Protein AF-A0A6P0U5F6-F1 (afdb_monomer)

Solvent-accessible surface area (backbone atoms only — not comparable to full-at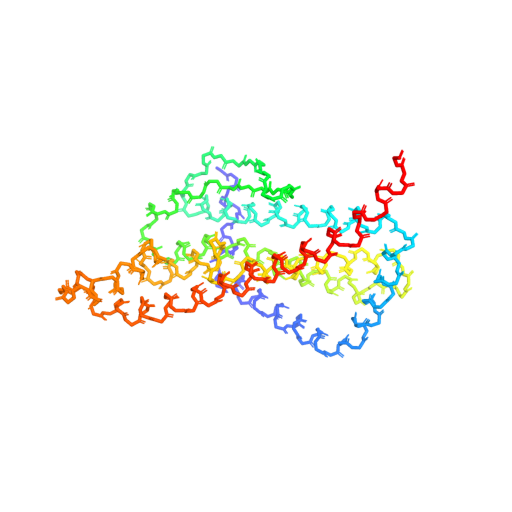om values): 13233 Å² total; per-residue (Å²): 124,82,59,73,78,55,57,62,67,81,32,72,67,43,49,50,52,50,52,51,53,50,51,51,42,53,50,48,52,65,77,42,41,70,59,53,50,51,52,45,53,55,55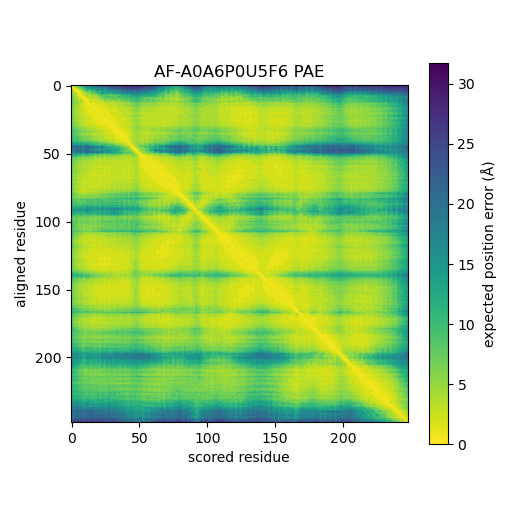,57,65,37,52,85,78,35,69,64,53,56,53,51,33,52,50,35,33,52,54,41,50,51,50,16,39,47,28,27,48,54,42,34,46,67,76,71,35,63,67,87,50,73,51,77,44,73,57,92,89,38,83,44,69,48,52,47,58,72,42,44,75,75,49,87,50,57,69,57,38,32,47,24,48,43,26,20,53,51,43,22,54,50,46,21,43,52,14,48,56,45,29,73,71,30,60,85,95,33,73,59,23,53,51,19,47,37,33,19,48,32,19,48,52,50,38,59,59,32,57,32,55,70,46,100,37,48,21,25,54,33,49,29,41,74,71,66,43,79,62,49,71,60,54,14,48,50,51,52,51,31,56,76,69,70,44,84,70,93,63,55,76,85,48,47,62,57,29,64,55,48,36,59,52,30,50,53,49,49,52,53,50,52,49,49,50,51,52,51,50,51,51,51,48,65,63,46,49,64,55,56,62,74,77,109

Foldseek 3Di:
DVLVVVLCCPDPVVVVVLVVLLVVLVVLCVVCVVVLVVLCVVLVVCVVVPVVLVVLLLVLLAVLQVQLQVQLQSLCVNLPFDFPDKAWDQDPNRIGIHTPNVRLVVRPDLVSSLSSLCRSLSSLSVQLSQLSVQLVVDDPPDPSNSSSSSNNVSSVVVSVVQLDCLDPHSVVSSCCSVLVDPPLQVLLVVLVVCVVVVHDRPDDPSCSVVSPVNHVVSVVVVCVVVVVVVVVVVVVCVVVVVVVVVVD

Mean predicted aligned error: 6.78 Å

Nearest PDB structures (foldseek):
  8zyv-assembly1_E  TM=2.583E-01  e=6.502E+00  Vibrio alginolyticus
  8qsn-assembly1_A  TM=1.826E-01  e=2.557E+00  Homo sapiens
  8jzs-assembly1_A  TM=2.065E-01  e=4.078E+00  Homo sapiens

Radius of gyration: 21.63 Å; Cα contacts (8 Å, |Δi|>4): 249; chains: 1; bounding box: 63×37×65 Å

Secondary structure (DSSP, 8-state):
-TTGGGGGGGSHHHHHHHHHHHHHHHHHHHHTHHHHHHHHHHHHHHHTT-HHHHHHHHHHHHHHHHHHHHHHHHHHHHTT-----EEEEEETTEEEEEE--GGGGG-S-HHHHHHHHHHHHHHHHHHHHHHHHHHHHSPTT-HHHHHHHHHHHHHHHHHHHHT-TTTTSHHHHHHHHHH--TTHHHHHHHHHHHHHTTPPP-S-HHHHHHHHHHHHHHHHHHHHHHHHHHHHHHHHHHHHHHHHHTT-

Structure (mmCIF, N/CA/C/O backbone):
data_AF-A0A6P0U5F6-F1
#
_entry.id   AF-A0A6P0U5F6-F1
#
loop_
_atom_site.group_PDB
_atom_site.id
_atom_site.type_symbol
_atom_site.label_atom_id
_atom_site.label_alt_id
_atom_site.label_comp_id
_atom_site.label_asym_id
_atom_site.label_entity_id
_atom_site.label_seq_id
_atom_site.pdbx_PDB_ins_code
_atom_site.Cartn_x
_atom_site.Cartn_y
_atom_site.Cartn_z
_atom_site.occupancy
_atom_site.B_iso_or_equiv
_atom_site.auth_seq_id
_atom_site.auth_comp_id
_atom_site.auth_asym_id
_atom_site.auth_atom_id
_atom_site.pdbx_PDB_model_num
ATOM 1 N N . GLU A 1 1 ? -22.830 17.102 -8.692 1.00 48.75 1 GLU A N 1
ATOM 2 C CA . GLU A 1 1 ? -23.179 16.585 -10.035 1.00 48.75 1 GLU A CA 1
ATOM 3 C C . GLU A 1 1 ? -22.133 15.670 -10.688 1.00 48.75 1 GLU A C 1
ATOM 5 O O . GLU A 1 1 ? -22.540 14.671 -11.262 1.00 48.75 1 GLU A O 1
ATOM 10 N N . SER A 1 2 ? -20.809 15.901 -10.622 1.00 58.25 2 SER A N 1
ATOM 11 C CA . SER A 1 2 ? -19.854 15.040 -11.369 1.00 58.25 2 SER A CA 1
ATOM 12 C C . SER A 1 2 ? -19.635 13.618 -10.810 1.00 58.25 2 SER A C 1
ATOM 14 O O . SER A 1 2 ? -19.166 12.746 -11.536 1.00 58.25 2 SER A O 1
ATOM 16 N N . ILE A 1 3 ? -19.993 13.350 -9.549 1.00 60.59 3 ILE A N 1
ATOM 17 C CA . ILE A 1 3 ? -19.663 12.092 -8.841 1.00 60.59 3 ILE A CA 1
ATOM 18 C C . ILE A 1 3 ? -20.709 11.000 -9.058 1.00 60.59 3 ILE A C 1
ATOM 20 O O . ILE A 1 3 ? -20.405 9.813 -8.938 1.00 60.59 3 ILE A O 1
ATOM 24 N N . ASP A 1 4 ? -21.920 11.369 -9.475 1.00 63.28 4 ASP A N 1
ATOM 25 C CA . A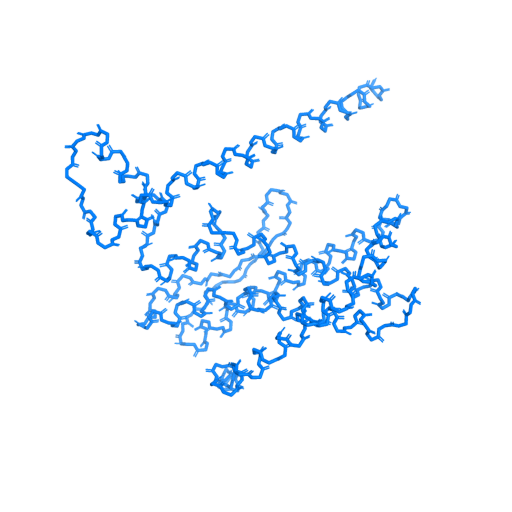SP A 1 4 ? -22.961 10.390 -9.794 1.00 63.28 4 ASP A CA 1
ATOM 26 C C . ASP A 1 4 ? -22.561 9.491 -10.974 1.00 63.28 4 ASP A C 1
ATOM 28 O O . ASP A 1 4 ? -22.942 8.321 -11.021 1.00 63.28 4 ASP A O 1
ATOM 32 N N . LYS A 1 5 ? -21.678 9.984 -11.855 1.00 70.88 5 LYS A N 1
ATOM 33 C CA . LYS A 1 5 ? -21.073 9.206 -12.947 1.00 70.88 5 LYS A CA 1
ATOM 34 C C . LYS A 1 5 ? -20.076 8.141 -12.478 1.00 70.88 5 LYS A C 1
ATOM 36 O O . LYS A 1 5 ? -19.739 7.273 -13.269 1.00 70.88 5 LYS A O 1
ATOM 41 N N . LEU A 1 6 ? -19.609 8.172 -11.226 1.00 72.25 6 LEU A N 1
ATOM 42 C CA . LEU A 1 6 ? -18.648 7.204 -10.670 1.00 72.25 6 LEU A CA 1
ATOM 43 C C . LEU A 1 6 ? -19.319 6.108 -9.828 1.00 72.25 6 LEU A C 1
ATOM 45 O O . LEU A 1 6 ? -18.641 5.239 -9.284 1.00 72.25 6 LEU A O 1
ATOM 49 N N . ARG A 1 7 ? -20.658 6.097 -9.738 1.00 76.56 7 ARG A N 1
ATOM 50 C CA . ARG A 1 7 ? -21.390 5.108 -8.927 1.00 76.56 7 ARG A CA 1
ATOM 51 C C . ARG A 1 7 ? -21.195 3.661 -9.383 1.00 76.56 7 ARG A C 1
ATOM 53 O O . ARG A 1 7 ? -21.349 2.748 -8.577 1.00 76.56 7 ARG A O 1
ATOM 60 N N . TRP A 1 8 ? -20.835 3.447 -10.648 1.00 80.88 8 TRP A N 1
ATOM 61 C CA . TRP A 1 8 ? -20.614 2.114 -11.213 1.00 80.88 8 TRP A CA 1
ATOM 62 C C . TRP A 1 8 ? -19.406 1.388 -10.597 1.00 80.88 8 TRP A C 1
ATOM 64 O O . TRP A 1 8 ? -19.428 0.159 -10.530 1.00 80.88 8 TRP A O 1
ATOM 74 N N . ILE A 1 9 ? -18.406 2.121 -10.085 1.00 83.88 9 ILE A N 1
ATOM 75 C CA . ILE A 1 9 ? -17.172 1.556 -9.506 1.00 83.88 9 ILE A CA 1
ATOM 76 C C . ILE A 1 9 ? -17.481 0.673 -8.290 1.00 83.88 9 ILE A C 1
ATOM 78 O O . ILE A 1 9 ? -16.845 -0.350 -8.079 1.00 83.88 9 ILE A O 1
ATOM 82 N N . TRP A 1 10 ? -18.509 0.998 -7.508 1.00 85.06 10 TRP A N 1
ATOM 83 C CA . TRP A 1 10 ? -18.861 0.227 -6.309 1.00 85.06 10 TRP A CA 1
ATOM 84 C C . TRP A 1 10 ? -19.995 -0.780 -6.538 1.00 85.06 10 TRP A C 1
ATOM 86 O O . TRP A 1 10 ? -20.630 -1.254 -5.593 1.00 85.06 10 TRP A O 1
ATOM 96 N N . THR A 1 11 ? -20.262 -1.137 -7.798 1.00 88.81 11 THR A N 1
ATOM 97 C CA . THR A 1 11 ? -21.249 -2.167 -8.147 1.00 88.81 11 THR A CA 1
ATOM 98 C C . THR A 1 11 ? -20.660 -3.574 -8.050 1.00 88.81 11 THR A C 1
ATOM 100 O O . THR A 1 11 ? -19.462 -3.792 -8.226 1.00 88.81 11 THR A O 1
ATOM 103 N N . ARG A 1 12 ? -21.522 -4.575 -7.818 1.00 87.88 12 ARG A N 1
ATOM 104 C CA . ARG A 1 12 ? -21.106 -5.991 -7.785 1.00 87.88 12 ARG A CA 1
ATOM 105 C C . ARG A 1 12 ? -20.496 -6.452 -9.112 1.00 87.88 12 ARG A C 1
ATOM 107 O O . ARG A 1 12 ? -19.561 -7.242 -9.095 1.00 87.88 12 ARG A O 1
ATOM 114 N N . GLY A 1 13 ? -21.015 -5.946 -10.234 1.00 90.75 13 GLY A N 1
ATOM 115 C CA . GLY A 1 13 ? -20.503 -6.259 -11.569 1.00 90.75 13 GLY A CA 1
ATOM 116 C C . GLY A 1 13 ? -19.071 -5.770 -11.759 1.00 90.75 13 GLY A C 1
ATOM 117 O O . GLY A 1 13 ? -18.209 -6.556 -12.140 1.00 90.75 13 GLY A O 1
ATOM 118 N N . PHE A 1 14 ? -18.792 -4.510 -11.404 1.00 91.00 14 PHE A N 1
ATOM 119 C CA . PHE A 1 14 ? -17.424 -3.995 -11.439 1.00 91.00 14 PHE A CA 1
ATOM 120 C C . PHE A 1 14 ? -16.496 -4.766 -10.500 1.00 91.00 14 PHE A C 1
ATOM 122 O O . PHE A 1 14 ? -15.404 -5.142 -10.907 1.00 91.00 14 PHE A O 1
ATOM 129 N N . GLY A 1 15 ? -16.944 -5.065 -9.276 1.00 90.94 15 GLY A N 1
ATOM 130 C CA . GLY A 1 15 ? -16.163 -5.866 -8.332 1.00 90.94 15 GLY A CA 1
ATOM 131 C C . GLY A 1 15 ? -15.775 -7.236 -8.896 1.00 90.94 15 GLY A C 1
ATOM 132 O O . GLY A 1 15 ? -14.619 -7.632 -8.790 1.00 90.94 15 GLY A O 1
ATOM 133 N N . PHE A 1 16 ? -16.704 -7.935 -9.557 1.00 93.62 16 PHE A N 1
ATOM 134 C CA . PHE A 1 16 ? -16.410 -9.214 -10.208 1.00 93.62 16 PHE A CA 1
ATOM 135 C C . PHE A 1 16 ? -15.407 -9.064 -11.357 1.00 93.62 16 PHE A C 1
ATOM 137 O O . PHE A 1 16 ? -14.452 -9.834 -11.432 1.00 93.62 16 PHE A O 1
ATOM 144 N N . LEU A 1 17 ? -15.584 -8.056 -12.219 1.00 94.94 17 LEU A N 1
ATOM 145 C CA . LEU A 1 17 ? -14.652 -7.771 -13.314 1.00 94.94 17 LEU A CA 1
ATOM 146 C C . LEU A 1 17 ? -13.251 -7.436 -12.796 1.00 94.94 17 LEU A C 1
ATOM 148 O O . LEU A 1 17 ? -12.269 -7.939 -13.332 1.00 94.94 17 LEU A O 1
ATOM 152 N N . LEU A 1 18 ? -13.160 -6.641 -11.729 1.00 94.94 18 LEU A N 1
ATOM 153 C CA . LEU A 1 18 ? -11.900 -6.308 -11.077 1.00 94.94 18 LEU A CA 1
ATOM 154 C C . LEU A 1 18 ? -11.232 -7.564 -10.508 1.00 94.94 18 LEU A C 1
ATOM 156 O O . LEU A 1 18 ? -10.059 -7.798 -10.771 1.00 94.94 18 LEU A O 1
ATOM 160 N N . CYS A 1 19 ? -11.969 -8.409 -9.782 1.00 95.50 19 CYS A N 1
ATOM 161 C CA . CYS A 1 19 ? -11.437 -9.671 -9.265 1.00 95.50 19 CYS A CA 1
ATOM 162 C C . CYS A 1 19 ? -10.973 -10.610 -10.385 1.00 95.50 19 CYS A C 1
ATOM 164 O O . CYS A 1 19 ? -9.924 -11.233 -10.254 1.00 95.50 19 CYS A O 1
ATOM 166 N N . PHE A 1 20 ? -11.721 -10.697 -11.486 1.00 96.56 20 PHE A N 1
ATOM 167 C CA . PHE A 1 20 ? -11.342 -11.494 -12.650 1.00 96.56 20 PHE A CA 1
ATOM 168 C C . PHE A 1 20 ? -10.059 -10.963 -13.303 1.00 96.56 20 PHE A C 1
ATOM 170 O O . PHE A 1 20 ? -9.122 -11.728 -13.520 1.00 96.56 20 PHE A O 1
ATOM 177 N N . PHE A 1 21 ? -9.977 -9.651 -13.537 1.00 97.12 21 PHE A N 1
ATOM 178 C CA . PHE A 1 21 ? -8.788 -8.988 -14.074 1.00 97.12 21 PHE A CA 1
ATOM 179 C C . PHE A 1 21 ? -7.556 -9.191 -13.180 1.00 97.12 21 PHE A C 1
ATOM 181 O O . PHE A 1 21 ? -6.481 -9.547 -13.664 1.00 97.12 21 PHE A O 1
ATOM 188 N N . LEU A 1 22 ? -7.703 -9.027 -11.863 1.00 96.44 22 LEU A N 1
ATOM 189 C CA . LEU A 1 22 ? -6.615 -9.260 -10.912 1.00 96.44 22 LEU A CA 1
ATOM 190 C C . LEU A 1 22 ? -6.228 -10.741 -10.840 1.00 96.44 22 LEU A C 1
ATOM 192 O O . LEU A 1 22 ? -5.043 -11.051 -10.787 1.00 96.44 22 LEU A O 1
ATOM 196 N N . GLY A 1 23 ? -7.196 -11.658 -10.912 1.00 96.31 23 GLY A N 1
ATOM 197 C CA . GLY A 1 23 ? -6.936 -13.097 -10.985 1.00 96.31 23 GLY A CA 1
ATOM 198 C C . GLY A 1 23 ? -6.109 -13.475 -12.215 1.00 96.31 23 GLY A C 1
ATOM 199 O O . GLY A 1 23 ? -5.118 -14.193 -12.093 1.00 96.31 23 GLY A O 1
ATOM 200 N N . GLN A 1 24 ? -6.451 -12.926 -13.384 1.00 97.00 24 GLN A N 1
ATOM 201 C CA . GLN A 1 24 ? -5.650 -13.088 -14.601 1.00 97.00 24 GLN A CA 1
ATOM 202 C C . GLN A 1 24 ? -4.255 -12.480 -14.457 1.00 97.00 24 GLN A C 1
ATOM 204 O O . GLN A 1 24 ? -3.271 -13.095 -14.851 1.00 97.00 24 GLN A O 1
ATOM 209 N N . THR A 1 25 ? -4.157 -11.296 -13.858 1.00 96.62 25 THR A N 1
ATOM 210 C CA . THR A 1 25 ? -2.878 -10.617 -13.625 1.00 96.62 25 THR A CA 1
ATOM 211 C C . THR A 1 25 ? -1.954 -11.460 -12.745 1.00 96.62 25 THR A C 1
ATOM 213 O O . THR A 1 25 ? -0.787 -11.631 -13.077 1.00 96.62 25 THR A O 1
ATOM 216 N N . VAL A 1 26 ? -2.467 -12.043 -11.658 1.00 96.06 26 VAL A N 1
ATOM 217 C CA . VAL A 1 26 ? -1.689 -12.939 -10.786 1.00 96.06 26 VAL A CA 1
ATOM 218 C C . VAL A 1 26 ? -1.273 -14.207 -11.530 1.00 96.06 26 VAL A C 1
ATOM 220 O O . VAL A 1 26 ? -0.131 -14.642 -11.400 1.00 96.06 26 VAL A O 1
ATOM 223 N N . PHE A 1 27 ? -2.162 -14.782 -12.343 1.00 97.00 27 PHE A N 1
ATOM 224 C CA . PHE A 1 27 ? -1.810 -15.920 -13.191 1.00 97.00 27 PHE A CA 1
ATOM 225 C C . PHE A 1 27 ? -0.662 -15.576 -14.153 1.00 97.00 27 PHE A C 1
ATOM 227 O O . PHE A 1 27 ? 0.312 -16.320 -14.218 1.00 97.00 27 PHE A O 1
ATOM 234 N N . LEU A 1 28 ? -0.731 -14.430 -14.838 1.00 96.44 28 LEU A N 1
ATOM 235 C CA . LEU A 1 28 ? 0.329 -13.957 -15.731 1.00 96.44 28 LEU A CA 1
ATOM 236 C C . LEU A 1 28 ? 1.632 -13.671 -14.980 1.00 96.44 28 LEU A C 1
ATOM 238 O O . LEU A 1 28 ? 2.696 -14.058 -15.448 1.00 96.44 28 LEU A O 1
ATOM 242 N N . TRP A 1 29 ? 1.562 -13.054 -13.800 1.00 95.00 29 TRP A N 1
ATOM 243 C CA . TRP A 1 29 ? 2.732 -12.805 -12.956 1.00 95.00 29 TRP A CA 1
ATOM 244 C C . TRP A 1 29 ? 3.489 -14.100 -12.647 1.00 95.00 29 TRP A C 1
ATOM 246 O O . TRP A 1 29 ? 4.713 -14.147 -12.735 1.00 95.00 29 TRP A O 1
ATOM 256 N N . LEU A 1 30 ? 2.756 -15.163 -12.306 1.00 95.56 30 LEU A N 1
ATOM 257 C CA . LEU A 1 30 ? 3.341 -16.469 -12.016 1.00 95.56 30 LEU A CA 1
ATOM 258 C C . LEU A 1 30 ? 3.835 -17.174 -13.286 1.00 95.56 30 LEU A C 1
ATOM 260 O O . LEU A 1 30 ? 4.917 -17.754 -13.273 1.00 95.56 30 LEU A O 1
ATOM 264 N N . ALA A 1 31 ? 3.072 -17.108 -14.380 1.00 96.00 31 ALA A N 1
ATOM 265 C CA . ALA A 1 31 ? 3.415 -17.757 -15.645 1.00 96.00 31 ALA A CA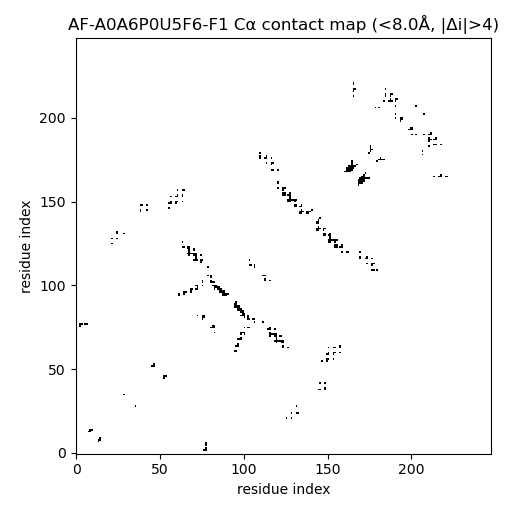 1
ATOM 266 C C . ALA A 1 31 ? 4.655 -17.143 -16.320 1.00 96.00 31 ALA A C 1
ATOM 268 O O . ALA A 1 31 ? 5.444 -17.872 -16.912 1.00 96.00 31 ALA A O 1
ATOM 269 N N . TYR A 1 32 ? 4.844 -15.827 -16.193 1.00 94.62 32 TYR A N 1
ATOM 270 C CA . TYR A 1 32 ? 5.943 -15.063 -16.797 1.00 94.62 32 TYR A CA 1
ATOM 271 C C . TYR A 1 32 ? 6.982 -14.609 -15.758 1.00 94.62 32 TYR A C 1
ATOM 273 O O . TYR A 1 32 ? 7.705 -13.634 -15.963 1.00 94.62 32 TYR A O 1
ATOM 281 N N . ALA A 1 33 ? 7.080 -15.310 -14.622 1.00 93.31 33 ALA A N 1
ATOM 282 C CA . ALA A 1 33 ? 7.979 -14.939 -13.529 1.00 93.31 33 ALA A CA 1
ATOM 283 C C . ALA A 1 33 ? 9.446 -14.822 -13.982 1.00 93.31 33 ALA A C 1
ATOM 285 O O . ALA A 1 33 ? 10.158 -13.920 -13.545 1.00 93.31 33 ALA A O 1
ATOM 286 N N . THR A 1 34 ? 9.894 -15.688 -14.895 1.00 91.06 34 THR A N 1
ATOM 287 C CA . THR A 1 34 ? 11.253 -15.645 -15.458 1.00 91.06 34 THR A CA 1
ATOM 288 C C . THR A 1 34 ? 11.510 -14.383 -16.277 1.00 91.06 34 THR A C 1
ATOM 290 O O . THR A 1 34 ? 12.582 -13.792 -16.157 1.00 91.06 34 THR A O 1
ATOM 293 N N . ASP A 1 35 ? 10.526 -13.929 -17.053 1.00 89.38 35 ASP A N 1
ATOM 294 C CA . ASP A 1 35 ? 10.637 -12.722 -17.882 1.00 89.38 35 ASP A CA 1
ATOM 295 C C . ASP A 1 35 ? 10.589 -11.446 -17.036 1.00 89.38 35 ASP A C 1
ATOM 297 O O . ASP A 1 35 ? 11.261 -10.456 -17.316 1.00 89.38 35 ASP A O 1
ATOM 301 N N . ILE A 1 36 ? 9.837 -11.474 -15.938 1.00 90.62 36 ILE A N 1
ATOM 302 C CA . ILE A 1 36 ? 9.816 -10.381 -14.963 1.00 90.62 36 ILE A CA 1
ATOM 303 C C . ILE A 1 36 ? 11.166 -10.282 -14.244 1.00 90.62 36 ILE A C 1
ATOM 305 O O . ILE A 1 36 ? 11.664 -9.180 -14.006 1.00 90.62 36 ILE A O 1
ATOM 309 N N . VAL A 1 37 ? 11.782 -11.422 -13.912 1.00 90.25 37 VAL A N 1
ATOM 310 C CA . VAL A 1 37 ? 13.116 -11.464 -13.296 1.00 90.25 37 VAL A CA 1
ATOM 311 C C . VAL A 1 37 ? 14.194 -10.988 -14.269 1.00 90.25 37 VAL A C 1
ATOM 313 O O . VAL A 1 37 ? 15.090 -10.253 -13.854 1.00 90.25 37 VAL A O 1
ATOM 316 N N . SER A 1 38 ? 14.113 -11.340 -15.553 1.00 87.31 38 SER A N 1
ATOM 317 C CA . SER A 1 38 ? 15.064 -10.839 -16.552 1.00 87.31 38 SER A CA 1
ATOM 318 C C . SER A 1 38 ? 14.913 -9.327 -16.764 1.00 87.31 38 SER A C 1
ATOM 320 O O . SER A 1 38 ? 15.913 -8.607 -16.753 1.00 87.31 38 SER A O 1
ATOM 322 N N . ALA A 1 39 ? 13.676 -8.817 -16.825 1.00 86.44 39 ALA A N 1
ATOM 323 C CA . ALA A 1 39 ? 13.402 -7.381 -16.854 1.00 86.44 39 ALA A CA 1
ATOM 324 C C . ALA A 1 39 ? 13.942 -6.667 -15.601 1.00 86.44 39 ALA A C 1
ATOM 326 O O . ALA A 1 39 ? 14.555 -5.605 -15.713 1.00 86.44 39 ALA A O 1
ATOM 327 N N . HIS A 1 40 ? 13.786 -7.265 -14.414 1.00 87.06 40 HIS A N 1
ATOM 328 C CA . HIS A 1 40 ? 14.382 -6.750 -13.180 1.00 87.06 40 HIS A CA 1
ATOM 329 C C . HIS A 1 40 ? 15.900 -6.638 -13.290 1.00 87.06 40 HIS A C 1
ATOM 331 O O . HIS A 1 40 ? 16.439 -5.576 -13.006 1.00 87.06 40 HIS A O 1
ATOM 337 N N . GLN A 1 41 ? 16.593 -7.695 -13.718 1.00 85.75 41 GLN A N 1
ATOM 338 C CA . GLN A 1 41 ? 18.055 -7.689 -13.817 1.00 85.75 41 GLN A CA 1
ATOM 339 C C . GLN A 1 41 ? 18.564 -6.618 -14.783 1.00 85.75 41 GLN A C 1
ATOM 341 O O . GLN A 1 41 ? 19.540 -5.937 -14.472 1.00 85.75 41 GLN A O 1
ATOM 346 N N . GLN A 1 42 ? 17.879 -6.432 -15.911 1.00 82.62 42 GLN A N 1
ATOM 347 C CA . GLN A 1 42 ? 18.222 -5.395 -16.878 1.00 82.62 42 GLN A CA 1
ATOM 348 C C . GLN A 1 42 ? 18.074 -3.995 -16.271 1.00 82.62 42 GLN A C 1
ATOM 350 O O . GLN A 1 42 ? 19.015 -3.207 -16.286 1.00 82.62 42 GLN A O 1
ATOM 355 N N . VAL A 1 43 ? 16.915 -3.693 -15.681 1.00 80.69 43 VAL A N 1
ATOM 356 C CA . VAL A 1 43 ? 16.661 -2.361 -15.115 1.00 80.69 43 VAL A CA 1
ATOM 357 C C . VAL A 1 43 ? 17.518 -2.109 -13.867 1.00 80.69 43 VAL A C 1
ATOM 359 O O . VAL A 1 43 ? 17.995 -0.992 -13.680 1.00 80.69 43 VAL A O 1
ATOM 362 N N . TRP A 1 44 ? 17.759 -3.133 -13.038 1.00 74.62 44 TRP A N 1
ATOM 363 C CA . TRP A 1 44 ? 18.598 -3.048 -11.836 1.00 74.62 44 TRP A CA 1
ATOM 364 C C . TRP A 1 44 ? 20.071 -2.799 -12.160 1.00 74.62 44 TRP A C 1
ATOM 366 O O . TRP A 1 44 ? 20.705 -1.967 -11.513 1.00 74.62 44 TRP A O 1
ATOM 376 N N . GLY A 1 45 ? 20.593 -3.457 -13.200 1.00 69.94 45 GLY A N 1
ATOM 377 C CA . GLY A 1 45 ? 21.943 -3.212 -13.709 1.00 69.94 45 GLY A CA 1
ATOM 378 C C . GLY A 1 45 ? 22.147 -1.780 -14.211 1.00 69.94 45 GLY A C 1
ATOM 379 O O . GLY A 1 45 ? 23.242 -1.238 -14.082 1.00 69.94 45 GLY A O 1
ATOM 380 N N . ASP A 1 46 ? 21.085 -1.139 -14.702 1.00 68.88 46 ASP A N 1
ATOM 381 C CA . ASP A 1 46 ? 21.137 0.232 -15.210 1.00 68.88 46 ASP A CA 1
ATOM 382 C C . ASP A 1 46 ? 21.016 1.305 -14.111 1.00 68.88 46 ASP A C 1
ATOM 384 O O . ASP A 1 46 ? 21.319 2.469 -14.359 1.00 68.88 46 ASP A O 1
ATOM 388 N N . PHE A 1 47 ? 20.569 0.983 -12.890 1.00 67.81 47 PHE A N 1
ATOM 389 C CA . PHE A 1 47 ? 20.435 1.993 -11.822 1.00 67.81 47 PHE A CA 1
ATOM 390 C C . PHE A 1 47 ? 21.782 2.533 -11.330 1.00 67.81 47 PHE A C 1
ATOM 392 O O . PHE A 1 47 ? 21.856 3.679 -10.886 1.00 67.81 47 PHE A O 1
ATOM 399 N N . THR A 1 48 ? 22.845 1.733 -11.421 1.00 59.66 48 THR A N 1
ATOM 400 C CA . THR A 1 48 ? 24.211 2.140 -11.055 1.00 59.66 48 THR A CA 1
ATOM 401 C C . THR A 1 48 ? 24.883 2.983 -12.139 1.00 59.66 48 THR A C 1
ATOM 403 O O . THR A 1 48 ? 25.811 3.729 -11.840 1.00 59.66 48 THR A O 1
ATOM 406 N N . THR A 1 49 ? 24.412 2.900 -13.386 1.00 64.75 49 THR A N 1
ATOM 407 C CA . THR A 1 49 ? 25.031 3.545 -14.554 1.00 64.75 49 THR A CA 1
ATOM 408 C C . THR A 1 49 ? 24.201 4.703 -15.118 1.00 64.75 49 THR A C 1
ATOM 410 O O . THR A 1 49 ? 24.760 5.611 -15.732 1.00 64.75 49 THR A O 1
ATOM 413 N N . ALA A 1 50 ? 22.885 4.726 -14.877 1.00 72.44 50 ALA A N 1
ATOM 414 C CA . ALA A 1 50 ? 21.950 5.712 -15.410 1.00 72.44 50 ALA A CA 1
ATOM 415 C C . ALA A 1 50 ? 21.078 6.346 -14.298 1.00 72.44 50 ALA A C 1
ATOM 417 O O . ALA A 1 50 ? 19.990 5.847 -13.988 1.00 72.44 50 ALA A O 1
ATOM 418 N N . PRO A 1 51 ? 21.465 7.516 -13.745 1.00 76.06 51 PRO A N 1
ATOM 419 C CA . PRO A 1 51 ? 20.686 8.213 -12.710 1.00 76.06 51 PRO A CA 1
ATOM 420 C C . PRO A 1 51 ? 19.282 8.638 -13.178 1.00 76.06 51 PRO A C 1
ATOM 422 O O . PRO A 1 51 ? 18.396 8.905 -12.365 1.00 76.06 51 PRO A O 1
ATOM 425 N N . THR A 1 52 ? 19.030 8.651 -14.489 1.00 84.19 52 THR A N 1
ATOM 426 C CA . THR A 1 52 ? 17.702 8.901 -15.065 1.00 84.19 52 THR A CA 1
ATOM 427 C C . THR A 1 52 ? 16.670 7.849 -14.647 1.00 84.19 52 THR A C 1
ATOM 429 O O . THR A 1 52 ? 15.490 8.180 -14.535 1.00 84.19 52 THR A O 1
ATOM 432 N N . ASN A 1 53 ? 17.080 6.612 -14.350 1.00 85.75 53 ASN A N 1
ATOM 433 C CA . ASN A 1 53 ? 16.170 5.567 -13.875 1.00 85.75 53 ASN A CA 1
ATOM 434 C C . ASN A 1 53 ? 15.687 5.819 -12.441 1.00 85.75 53 ASN A C 1
ATOM 436 O O . ASN A 1 53 ? 14.520 5.559 -12.148 1.00 85.75 53 ASN A O 1
ATOM 440 N N . LEU A 1 54 ? 16.521 6.417 -11.580 1.00 85.31 54 LEU A N 1
ATOM 441 C CA . LEU A 1 54 ? 16.102 6.874 -10.247 1.00 85.31 54 LEU A CA 1
ATOM 442 C C . LEU A 1 54 ? 15.031 7.960 -10.348 1.00 85.31 54 LEU A C 1
ATOM 444 O O . LEU A 1 54 ? 14.026 7.901 -9.644 1.00 85.31 54 LEU A O 1
ATOM 448 N N . LEU A 1 55 ? 15.203 8.914 -11.268 1.00 88.50 55 LEU A N 1
ATOM 449 C CA . LEU A 1 55 ? 14.209 9.964 -11.505 1.00 88.50 55 LEU A CA 1
ATOM 450 C C . LEU A 1 55 ? 12.888 9.391 -12.035 1.00 88.50 55 LEU A C 1
ATOM 452 O O . LEU A 1 55 ? 11.823 9.760 -11.541 1.00 88.50 55 LEU A O 1
ATOM 456 N N . LYS A 1 56 ? 12.942 8.454 -12.993 1.00 90.94 56 LYS A N 1
ATOM 457 C CA . LYS A 1 56 ? 11.750 7.752 -13.504 1.00 90.94 56 LYS A CA 1
ATOM 458 C C . LYS A 1 56 ? 11.028 6.985 -12.393 1.00 90.94 56 LYS A C 1
ATOM 460 O O . LYS A 1 56 ? 9.808 7.082 -12.292 1.00 90.94 56 LYS A O 1
ATOM 465 N N . LEU A 1 57 ? 11.767 6.262 -11.547 1.00 90.88 57 LEU A N 1
ATOM 466 C CA . LEU A 1 57 ? 11.204 5.528 -10.413 1.00 90.88 57 LEU A CA 1
ATOM 467 C C . LEU A 1 57 ? 10.564 6.477 -9.393 1.00 90.88 57 LEU A C 1
ATOM 469 O O . LEU A 1 57 ? 9.446 6.230 -8.940 1.00 90.88 57 LEU A O 1
ATOM 473 N N . GLY A 1 58 ? 11.242 7.577 -9.058 1.00 90.50 58 GLY A N 1
ATOM 474 C CA . GLY A 1 58 ? 10.715 8.607 -8.165 1.00 90.50 58 GLY A CA 1
ATOM 475 C C . GLY A 1 58 ? 9.418 9.212 -8.700 1.00 90.50 58 GLY A C 1
ATOM 476 O O . GLY A 1 58 ? 8.431 9.299 -7.971 1.00 90.50 58 GLY A O 1
ATOM 477 N N . PHE A 1 59 ? 9.375 9.538 -9.993 1.00 92.50 59 PHE A N 1
ATOM 478 C CA . PHE A 1 59 ? 8.166 10.039 -10.644 1.00 92.50 59 PHE A CA 1
ATOM 479 C C . PHE A 1 59 ? 7.030 9.007 -10.646 1.00 92.50 59 PHE A C 1
ATOM 481 O O . PHE A 1 59 ? 5.906 9.338 -10.275 1.00 92.50 59 PHE A O 1
ATOM 488 N N . ALA A 1 60 ? 7.312 7.751 -11.005 1.00 94.44 60 ALA A N 1
ATOM 489 C CA . ALA A 1 60 ? 6.322 6.674 -10.983 1.00 94.44 60 ALA A CA 1
ATOM 490 C C . ALA A 1 60 ? 5.766 6.433 -9.569 1.00 94.44 60 ALA A C 1
ATOM 492 O O . ALA A 1 60 ? 4.564 6.223 -9.396 1.00 94.44 60 ALA A O 1
ATOM 493 N N . THR A 1 61 ? 6.623 6.531 -8.550 1.00 93.50 61 THR A N 1
ATOM 494 C CA . THR A 1 61 ? 6.233 6.429 -7.139 1.00 93.50 61 THR A CA 1
ATOM 495 C C . THR A 1 61 ? 5.336 7.595 -6.733 1.00 93.50 61 THR A C 1
ATOM 497 O O . THR A 1 61 ? 4.261 7.363 -6.185 1.00 93.50 61 THR A O 1
ATOM 500 N N . MET A 1 62 ? 5.704 8.839 -7.062 1.00 92.81 62 MET A N 1
ATOM 501 C CA . MET A 1 62 ? 4.864 10.008 -6.776 1.00 92.81 62 MET A CA 1
ATOM 502 C C . MET A 1 62 ? 3.508 9.914 -7.473 1.00 92.81 62 MET A C 1
ATOM 504 O O . MET A 1 62 ? 2.479 10.114 -6.837 1.00 92.81 62 MET A O 1
ATOM 508 N N . LEU A 1 63 ? 3.480 9.540 -8.753 1.00 94.31 63 LEU A N 1
ATOM 509 C CA . LEU A 1 63 ? 2.232 9.342 -9.486 1.00 94.31 63 LEU A CA 1
ATOM 510 C C . LEU A 1 63 ? 1.349 8.276 -8.822 1.00 94.31 63 LEU A C 1
ATOM 512 O O . LEU A 1 63 ? 0.142 8.464 -8.682 1.00 94.31 63 LEU A O 1
ATOM 516 N N . THR A 1 64 ? 1.953 7.176 -8.377 1.00 95.50 64 THR A N 1
ATOM 517 C CA . THR A 1 64 ? 1.242 6.094 -7.690 1.00 95.50 64 THR A CA 1
ATOM 518 C C . THR A 1 64 ? 0.641 6.562 -6.366 1.00 95.50 64 THR A C 1
ATOM 520 O O . THR A 1 64 ? -0.527 6.285 -6.097 1.00 95.50 64 THR A O 1
ATOM 523 N N . ILE A 1 65 ? 1.401 7.308 -5.559 1.00 93.56 65 ILE A N 1
ATOM 524 C CA . ILE A 1 65 ? 0.917 7.872 -4.291 1.00 93.56 65 ILE A CA 1
ATOM 525 C C . ILE A 1 65 ? -0.192 8.902 -4.556 1.00 93.56 65 ILE A C 1
ATOM 527 O O . ILE A 1 65 ? -1.196 8.921 -3.854 1.00 93.56 65 ILE A O 1
ATOM 531 N N . PHE A 1 66 ? -0.077 9.715 -5.608 1.00 93.88 66 PHE A N 1
ATOM 532 C CA . PHE A 1 66 ? -1.114 10.690 -5.955 1.00 93.88 66 PHE A CA 1
ATOM 533 C C . PHE A 1 66 ? -2.439 10.000 -6.287 1.00 93.88 66 PHE A C 1
ATOM 535 O O . PHE A 1 66 ? -3.493 10.363 -5.767 1.00 93.88 66 PHE A O 1
ATOM 542 N N . LEU A 1 67 ? -2.387 8.973 -7.139 1.00 95.69 67 LEU A N 1
ATOM 543 C CA . LEU A 1 67 ? -3.569 8.205 -7.524 1.00 95.69 67 LEU A CA 1
ATOM 544 C C . LEU A 1 67 ? -4.158 7.425 -6.339 1.00 95.69 67 LEU A C 1
ATOM 546 O O . LEU A 1 67 ? -5.379 7.316 -6.234 1.00 95.69 67 LEU A O 1
ATOM 550 N N . HIS A 1 68 ? -3.315 6.925 -5.435 1.00 95.62 68 HIS A N 1
ATOM 551 C CA . HIS A 1 68 ? -3.729 6.299 -4.180 1.00 95.62 68 HIS A CA 1
ATOM 552 C C . HIS A 1 68 ? -4.565 7.253 -3.313 1.00 95.62 68 HIS A C 1
ATOM 554 O O . HIS A 1 68 ? -5.700 6.935 -2.956 1.00 95.62 68 HIS A O 1
ATOM 560 N N . GLU A 1 69 ? -4.052 8.458 -3.070 1.00 94.56 69 GLU A N 1
ATOM 561 C CA . GLU A 1 69 ? -4.734 9.494 -2.292 1.00 94.56 69 GLU A CA 1
ATOM 562 C C . GLU A 1 69 ? -6.067 9.916 -2.929 1.00 94.56 69 GLU A C 1
ATOM 564 O O . GLU A 1 69 ? -7.111 9.988 -2.270 1.00 94.56 69 GLU A O 1
ATOM 569 N N . LEU A 1 70 ? -6.078 10.075 -4.256 1.00 93.38 70 LEU A N 1
ATOM 570 C CA . LEU A 1 70 ? -7.310 10.297 -5.008 1.00 93.38 70 LEU A CA 1
ATOM 571 C C . LEU A 1 70 ? -8.315 9.148 -4.848 1.00 93.38 70 LEU A C 1
ATOM 573 O O . LEU A 1 70 ? -9.519 9.400 -4.769 1.00 93.38 70 LEU A O 1
ATOM 577 N N . GLY A 1 71 ? -7.847 7.901 -4.768 1.00 93.81 71 GLY A N 1
ATOM 578 C CA . GLY A 1 71 ? -8.676 6.727 -4.501 1.00 93.81 71 GLY A CA 1
ATOM 579 C C . GLY A 1 71 ? -9.492 6.876 -3.218 1.00 93.81 71 GLY A C 1
ATOM 580 O O . GLY A 1 71 ? -10.713 6.671 -3.233 1.00 93.81 71 GLY A O 1
ATOM 581 N N . HIS A 1 72 ? -8.859 7.312 -2.127 1.00 94.19 72 HIS A N 1
ATOM 582 C CA . HIS A 1 72 ? -9.563 7.596 -0.878 1.00 94.19 72 HIS A CA 1
ATOM 583 C C . HIS A 1 72 ? -10.552 8.753 -1.024 1.00 94.19 72 HIS A C 1
ATOM 585 O O . HIS A 1 72 ? -11.722 8.615 -0.650 1.00 94.19 72 HIS A O 1
ATOM 591 N N . ALA A 1 73 ? -10.109 9.875 -1.602 1.00 92.69 73 ALA A N 1
ATOM 592 C CA . ALA A 1 73 ? -10.918 11.082 -1.746 1.00 92.69 73 ALA A CA 1
ATOM 593 C C . ALA A 1 73 ? -12.202 10.819 -2.549 1.00 92.69 73 ALA A C 1
ATOM 595 O O . ALA A 1 73 ? -13.308 11.156 -2.113 1.00 92.69 73 ALA A O 1
ATOM 596 N N . PHE A 1 74 ? -12.076 10.173 -3.711 1.00 92.12 74 PHE A N 1
ATOM 597 C CA . PHE A 1 74 ? -13.213 9.857 -4.572 1.00 92.12 74 PHE A CA 1
ATOM 598 C C . PHE A 1 74 ? -14.175 8.870 -3.916 1.00 92.12 74 PHE A C 1
ATOM 600 O O . PHE A 1 74 ? -15.390 9.023 -4.049 1.00 92.12 74 PHE A O 1
ATOM 607 N N . THR A 1 75 ? -13.656 7.894 -3.173 1.00 92.69 75 THR A N 1
ATOM 608 C CA . THR A 1 75 ? -14.485 6.895 -2.490 1.00 92.69 75 THR A CA 1
ATOM 609 C C . THR A 1 75 ? -15.251 7.496 -1.319 1.00 92.69 75 THR A C 1
ATOM 611 O O . THR A 1 75 ? -16.447 7.236 -1.172 1.00 92.69 75 THR A O 1
ATOM 614 N N . LEU A 1 76 ? -14.608 8.357 -0.526 1.00 92.12 76 LEU A N 1
ATOM 615 C CA . LEU A 1 76 ? -15.269 9.073 0.564 1.00 92.12 76 LEU A CA 1
ATOM 616 C C . LEU A 1 76 ? -16.397 9.957 0.025 1.00 92.12 76 LEU A C 1
ATOM 618 O O . LEU A 1 76 ? -17.532 9.888 0.501 1.00 92.12 76 LEU A O 1
ATOM 622 N N . LYS A 1 77 ? -16.112 10.709 -1.042 1.00 90.62 77 LYS A N 1
ATOM 623 C CA . LYS A 1 77 ? -17.088 11.601 -1.670 1.00 90.62 77 LYS A CA 1
ATOM 624 C C . LYS A 1 77 ? -18.232 10.843 -2.349 1.00 90.62 77 LYS A C 1
ATOM 626 O O . LYS A 1 77 ? -19.368 11.307 -2.332 1.00 90.62 77 LYS A O 1
ATOM 631 N N . HIS A 1 78 ? -17.967 9.654 -2.893 1.00 89.81 78 HIS A N 1
ATOM 632 C CA . HIS A 1 78 ? -19.002 8.763 -3.424 1.00 89.81 78 HIS A CA 1
ATOM 633 C C . HIS A 1 78 ? -19.997 8.313 -2.343 1.00 89.81 78 HIS A C 1
ATOM 635 O O . HIS A 1 78 ? -21.198 8.254 -2.605 1.00 89.81 78 HIS A O 1
ATOM 641 N N . PHE A 1 79 ? -19.527 8.033 -1.125 1.00 89.62 79 PHE A N 1
ATOM 642 C CA . PHE A 1 79 ? -20.400 7.671 -0.004 1.00 89.62 79 PHE A CA 1
ATOM 643 C C . PHE A 1 79 ? -21.028 8.873 0.718 1.00 89.62 79 PHE A C 1
ATOM 645 O O . PHE A 1 79 ? -21.736 8.674 1.704 1.00 89.62 79 PHE A O 1
ATOM 652 N N . GLY A 1 80 ? -20.828 10.090 0.205 1.00 87.12 80 GLY A N 1
ATOM 653 C CA . GLY A 1 80 ? -21.420 11.318 0.736 1.00 87.12 80 GLY A CA 1
ATOM 654 C C . GLY A 1 80 ? -20.599 12.003 1.827 1.00 87.12 80 GLY A C 1
ATOM 655 O O . GLY A 1 80 ? -21.106 12.937 2.438 1.00 87.12 80 GLY A O 1
ATOM 656 N N . GLY A 1 81 ? -19.362 11.561 2.070 1.00 89.00 81 GLY A N 1
ATOM 657 C CA . GLY A 1 81 ? -18.443 12.241 2.980 1.00 89.00 81 GLY A CA 1
ATOM 658 C C . GLY A 1 81 ? -17.769 13.460 2.345 1.00 89.00 81 GLY A C 1
ATOM 659 O O . GLY A 1 81 ? -17.723 13.618 1.120 1.00 89.00 81 GLY A O 1
ATOM 660 N N . VAL A 1 82 ? -17.217 14.319 3.193 1.00 89.88 82 VAL A N 1
ATOM 661 C CA . VAL A 1 82 ? -16.494 15.535 2.820 1.00 89.88 82 VAL A CA 1
ATOM 662 C C . VAL A 1 82 ? -14.989 15.278 2.866 1.00 89.88 82 VAL A C 1
ATOM 664 O O . VAL A 1 82 ? -14.480 14.660 3.795 1.00 89.88 82 VAL A O 1
ATOM 667 N N . VAL A 1 83 ? -14.269 15.775 1.857 1.00 90.81 83 VAL A N 1
ATOM 668 C CA . VAL A 1 83 ? -12.798 15.789 1.816 1.00 90.81 83 VAL A CA 1
ATOM 669 C C . VAL A 1 83 ? -12.361 17.241 2.027 1.00 90.81 83 VAL A C 1
ATOM 671 O O . VAL A 1 83 ? -12.495 18.029 1.087 1.00 90.81 83 VAL A O 1
ATOM 674 N N . PRO A 1 84 ? -11.920 17.631 3.238 1.00 87.12 84 PRO A N 1
ATOM 675 C CA . PRO A 1 84 ? -11.607 19.028 3.543 1.00 87.12 84 PRO A CA 1
ATOM 676 C C . PRO A 1 84 ? -10.355 19.530 2.821 1.00 87.12 84 PRO A C 1
ATOM 678 O O . PRO A 1 84 ? -10.322 20.663 2.352 1.00 87.12 84 PRO A O 1
ATOM 681 N N . GLU A 1 85 ? -9.331 18.682 2.732 1.00 89.62 85 GLU A N 1
ATOM 682 C CA . GLU A 1 85 ? -8.014 19.039 2.210 1.00 89.62 85 GLU A CA 1
ATOM 683 C C . GLU A 1 85 ? -7.327 17.824 1.571 1.00 89.62 85 GLU A C 1
ATOM 685 O O . GLU A 1 85 ? -7.528 16.675 1.982 1.00 89.62 85 GLU A O 1
ATOM 690 N N . ILE A 1 86 ? -6.505 18.108 0.564 1.00 90.38 86 ILE A N 1
ATOM 691 C CA . ILE A 1 86 ? -5.526 17.196 -0.031 1.00 90.38 86 ILE A CA 1
ATOM 692 C C . ILE A 1 86 ? -4.235 17.998 -0.131 1.00 90.38 86 ILE A C 1
ATOM 694 O O . ILE A 1 86 ? -4.260 19.135 -0.610 1.00 90.38 86 ILE A O 1
ATOM 698 N N . GLY A 1 87 ? -3.125 17.434 0.328 1.00 88.50 87 GLY A N 1
ATOM 699 C CA . GLY A 1 87 ? -1.866 18.157 0.420 1.00 88.50 87 GLY A CA 1
ATOM 700 C C . GLY A 1 87 ? -0.642 17.289 0.181 1.00 88.50 87 GLY A C 1
ATOM 701 O O . GLY A 1 87 ? -0.720 16.080 -0.040 1.00 88.50 87 GLY A O 1
ATOM 702 N N . LEU A 1 88 ? 0.509 17.952 0.228 1.00 88.38 88 LEU A N 1
ATOM 703 C CA . LEU A 1 88 ? 1.828 17.334 0.205 1.00 88.38 88 LEU A CA 1
ATOM 704 C C . LEU A 1 88 ? 2.385 17.319 1.627 1.00 88.38 88 LEU A C 1
ATOM 706 O O . LEU A 1 88 ? 2.222 18.284 2.372 1.00 88.38 88 LEU A O 1
ATOM 710 N N . LEU A 1 89 ? 3.069 16.240 1.990 1.00 86.25 89 LEU A N 1
ATOM 711 C CA . LEU A 1 89 ? 3.824 16.131 3.233 1.00 86.25 89 LEU A CA 1
ATOM 712 C C . LEU A 1 89 ? 5.241 15.646 2.942 1.00 86.25 89 LEU A C 1
ATOM 714 O O . LEU A 1 89 ? 5.501 15.052 1.901 1.00 86.25 89 LEU A O 1
ATOM 718 N N . PHE A 1 90 ? 6.165 15.882 3.864 1.00 78.25 90 PHE A N 1
ATOM 719 C CA . PHE A 1 90 ? 7.497 15.286 3.813 1.00 78.25 90 PHE A CA 1
ATOM 720 C C . PHE A 1 90 ? 7.638 14.309 4.970 1.00 78.25 90 PHE A C 1
ATOM 722 O O . PHE A 1 90 ? 7.629 14.713 6.132 1.00 78.25 90 PHE A O 1
ATOM 729 N N . MET A 1 91 ? 7.774 13.022 4.654 1.00 71.38 91 MET A N 1
ATOM 730 C CA . MET A 1 91 ? 7.999 11.974 5.644 1.00 71.38 91 MET A CA 1
ATOM 731 C C . MET A 1 91 ? 9.422 11.447 5.489 1.00 71.38 91 MET A C 1
ATOM 733 O O . MET A 1 91 ? 9.763 10.873 4.460 1.00 71.38 91 MET A O 1
ATOM 737 N N . CYS A 1 92 ? 10.270 11.665 6.500 1.00 64.31 92 CYS A N 1
ATOM 738 C CA . CYS A 1 92 ? 11.674 11.227 6.494 1.00 64.31 92 CYS A CA 1
ATOM 739 C C . CYS A 1 92 ? 12.439 11.657 5.225 1.00 64.31 92 CYS A C 1
ATOM 741 O O . CYS A 1 92 ? 13.099 10.839 4.593 1.00 64.31 92 CYS A O 1
ATOM 743 N N . PHE A 1 93 ? 12.324 12.934 4.841 1.00 67.25 93 PHE A N 1
ATOM 744 C CA . PHE A 1 93 ? 12.921 13.515 3.624 1.00 67.25 93 PHE A CA 1
ATOM 745 C C . PHE A 1 93 ? 12.387 12.972 2.290 1.00 67.25 93 PHE A C 1
ATOM 747 O O . PHE A 1 93 ? 12.816 13.436 1.236 1.00 67.25 93 PHE A O 1
ATOM 754 N N . MET A 1 94 ? 11.412 12.061 2.307 1.00 71.62 94 MET A N 1
ATOM 755 C CA . MET A 1 94 ? 10.704 11.639 1.104 1.00 71.62 94 MET A CA 1
ATOM 756 C C . MET A 1 94 ? 9.434 12.479 0.924 1.00 71.62 94 MET A C 1
ATOM 758 O O . MET A 1 94 ? 8.663 12.630 1.880 1.00 71.62 94 MET A O 1
ATOM 762 N N . PRO A 1 95 ? 9.196 13.040 -0.276 1.00 76.44 95 PRO A N 1
ATOM 763 C CA . PRO A 1 95 ? 7.925 13.678 -0.575 1.00 76.44 95 PRO A CA 1
ATOM 764 C C . PRO A 1 95 ? 6.810 12.629 -0.518 1.00 76.44 95 PRO A C 1
ATOM 766 O O . PRO A 1 95 ? 6.957 11.513 -1.010 1.00 76.44 95 PRO A O 1
ATOM 769 N N . GLY A 1 96 ? 5.697 12.988 0.100 1.00 83.56 96 GLY A N 1
ATOM 770 C CA . GLY A 1 96 ? 4.480 12.197 0.195 1.00 83.56 96 GLY A CA 1
ATOM 771 C C . GLY A 1 96 ? 3.262 13.082 -0.034 1.00 83.56 96 GLY A C 1
ATOM 772 O O . GLY A 1 96 ? 3.359 14.309 -0.085 1.00 83.56 96 GLY A O 1
ATOM 773 N N . MET A 1 97 ? 2.100 12.462 -0.177 1.00 88.00 97 MET A N 1
ATOM 774 C CA . MET A 1 97 ? 0.816 13.159 -0.246 1.00 88.00 97 MET A CA 1
ATOM 775 C C . MET A 1 97 ? -0.085 12.661 0.867 1.00 88.00 97 MET A C 1
ATOM 777 O O . MET A 1 97 ? 0.153 11.592 1.422 1.00 88.00 97 MET A O 1
ATOM 781 N N . TYR A 1 98 ? -1.087 13.462 1.207 1.00 88.88 98 TYR A N 1
ATOM 782 C CA . TYR A 1 98 ? -2.131 13.057 2.133 1.00 88.88 98 TYR A CA 1
ATOM 783 C C . TYR A 1 98 ? -3.485 13.600 1.700 1.00 88.88 98 TYR A C 1
ATOM 785 O O . TYR A 1 98 ? -3.602 14.718 1.195 1.00 88.88 98 TYR A O 1
ATOM 793 N N . THR A 1 99 ? -4.517 12.818 1.975 1.00 90.12 99 THR A N 1
ATOM 794 C CA . THR A 1 99 ? -5.920 13.204 1.872 1.00 90.12 99 THR A CA 1
ATOM 795 C C . THR A 1 99 ? -6.524 13.173 3.259 1.00 90.12 99 THR A C 1
ATOM 797 O O . THR A 1 99 ? -6.496 12.148 3.944 1.00 90.12 99 THR A O 1
ATOM 800 N N . ASN A 1 100 ? -7.144 14.274 3.677 1.00 88.31 100 ASN A N 1
ATOM 801 C CA . ASN A 1 100 ? -7.887 14.266 4.926 1.00 88.31 100 ASN A CA 1
ATOM 802 C C . ASN A 1 100 ? -9.202 13.499 4.740 1.00 88.31 100 ASN A C 1
ATOM 804 O O . ASN A 1 100 ? -10.185 13.997 4.192 1.00 88.31 100 ASN A O 1
ATOM 808 N N . THR A 1 101 ? -9.195 12.256 5.210 1.00 88.00 101 THR A N 1
ATOM 809 C CA . THR A 1 101 ? -10.330 11.331 5.162 1.00 88.00 101 THR A CA 1
ATOM 810 C C . THR A 1 101 ? -11.046 11.225 6.507 1.00 88.00 101 THR A C 1
ATOM 812 O O . THR A 1 101 ? -11.780 10.267 6.734 1.00 88.00 101 THR A O 1
ATOM 815 N N . SER A 1 102 ? -10.861 12.184 7.422 1.00 86.38 102 SER A N 1
ATOM 816 C CA . SER A 1 102 ? -11.407 12.113 8.790 1.00 86.38 102 SER A CA 1
ATOM 817 C C . SER A 1 102 ? -12.933 11.976 8.822 1.00 86.38 102 SER A C 1
ATOM 819 O O . SER A 1 102 ? -13.478 11.314 9.702 1.00 86.38 102 SER A O 1
ATOM 821 N N . ASP A 1 103 ? -13.635 12.516 7.825 1.00 89.12 103 ASP A N 1
ATOM 822 C CA . ASP A 1 103 ? -15.094 12.403 7.737 1.00 89.12 103 ASP A CA 1
ATOM 823 C C . ASP A 1 103 ? -15.586 10.971 7.438 1.00 89.12 103 ASP A C 1
ATOM 825 O O . ASP A 1 103 ? -16.766 10.658 7.578 1.00 89.12 103 ASP A O 1
ATOM 829 N N . GLN A 1 104 ? -14.687 10.033 7.113 1.00 88.62 104 GLN A N 1
ATOM 830 C CA . GLN A 1 104 ? -15.048 8.621 6.971 1.00 88.62 104 GLN A CA 1
ATOM 831 C C . GLN A 1 104 ? -15.655 8.033 8.254 1.00 88.62 104 GLN A C 1
ATOM 833 O O . GLN A 1 104 ? -16.466 7.109 8.187 1.00 88.62 104 GLN A O 1
ATOM 838 N N . TYR A 1 105 ? -15.297 8.554 9.433 1.00 87.31 105 TYR A N 1
ATOM 839 C CA . TYR A 1 105 ? -15.858 8.091 10.704 1.00 87.31 105 TYR A CA 1
ATOM 840 C C . TYR A 1 105 ? -17.343 8.452 10.858 1.00 87.31 105 TYR A C 1
ATOM 842 O O . TYR A 1 105 ? -18.062 7.728 11.550 1.00 87.31 105 TYR A O 1
ATOM 850 N N . SER A 1 106 ? -17.815 9.480 10.145 1.00 88.75 106 SER A N 1
ATOM 851 C CA . SER A 1 106 ? -19.221 9.896 10.074 1.00 88.75 106 SER A CA 1
ATOM 852 C C . SER A 1 106 ? -20.090 8.920 9.265 1.00 88.75 106 SER A C 1
ATOM 854 O O . SER A 1 106 ? -21.317 8.935 9.370 1.00 88.75 106 SER A O 1
ATOM 856 N N . LEU A 1 107 ? -19.481 8.032 8.466 1.00 89.31 107 LEU A N 1
ATOM 857 C CA . LEU A 1 107 ? -20.217 7.052 7.666 1.00 89.31 107 LEU A CA 1
ATOM 858 C C . LEU A 1 107 ? -20.879 5.990 8.558 1.00 89.31 107 LEU A C 1
ATOM 860 O O . LEU A 1 107 ? -20.221 5.291 9.337 1.00 89.31 107 LEU A O 1
ATOM 864 N N . VAL A 1 108 ? -22.191 5.809 8.369 1.00 86.81 108 VAL A N 1
ATOM 865 C CA . VAL A 1 108 ? -23.031 4.892 9.162 1.00 86.81 108 VAL A CA 1
ATOM 866 C C . VAL A 1 108 ? -22.616 3.430 8.972 1.00 86.81 108 VAL A C 1
ATOM 868 O O . VAL A 1 108 ? -22.554 2.654 9.928 1.00 86.81 108 VAL A O 1
ATOM 871 N N . LYS A 1 109 ? -22.333 3.013 7.730 1.00 90.69 109 LYS A N 1
ATOM 872 C CA . LYS A 1 109 ? -22.026 1.610 7.430 1.00 90.69 109 LYS A CA 1
ATOM 873 C C . LYS A 1 109 ? -20.529 1.361 7.546 1.00 90.69 109 LYS A C 1
ATOM 875 O O . LYS A 1 109 ? -19.741 1.857 6.747 1.00 90.69 109 LYS A O 1
ATOM 880 N N . ARG A 1 110 ? -20.147 0.439 8.433 1.00 89.12 110 ARG A N 1
ATOM 881 C CA . ARG A 1 110 ? -18.764 -0.051 8.571 1.00 89.12 110 ARG A CA 1
ATOM 882 C C . ARG A 1 110 ? -18.128 -0.460 7.240 1.00 89.12 110 ARG A C 1
ATOM 884 O O . ARG A 1 110 ? -16.973 -0.139 6.997 1.00 89.12 110 ARG A O 1
ATOM 891 N N . LYS A 1 111 ? -18.889 -1.138 6.371 1.00 90.88 111 LYS A N 1
ATOM 892 C CA . LYS A 1 111 ? -18.407 -1.554 5.044 1.00 90.88 111 LYS A CA 1
ATOM 893 C C . LYS A 1 111 ? -17.943 -0.361 4.206 1.00 90.88 111 LYS A C 1
ATOM 895 O O . LYS A 1 111 ? -16.926 -0.474 3.549 1.00 90.88 111 LYS A O 1
ATOM 900 N N . GLN A 1 112 ? -18.638 0.775 4.264 1.00 91.94 112 GLN A N 1
ATOM 901 C CA . GLN A 1 112 ? -18.236 1.976 3.523 1.00 91.94 112 GLN A CA 1
ATOM 902 C C . GLN A 1 112 ? -16.904 2.517 4.045 1.00 91.94 112 GLN A C 1
ATOM 904 O O . GLN A 1 112 ? -16.032 2.814 3.244 1.00 91.94 112 GLN A O 1
ATOM 909 N N . ARG A 1 113 ? -16.704 2.538 5.370 1.00 92.12 113 ARG A N 1
ATOM 910 C CA . ARG A 1 113 ? -15.420 2.931 5.981 1.00 92.12 113 ARG A CA 1
ATOM 911 C C . ARG A 1 113 ? -14.271 2.036 5.529 1.00 92.12 113 ARG A C 1
ATOM 913 O O . ARG A 1 113 ? -13.247 2.532 5.087 1.00 92.12 113 ARG A O 1
ATOM 920 N N . VAL A 1 114 ? -14.478 0.718 5.566 1.00 93.75 114 VAL A N 1
ATOM 921 C CA . VAL A 1 114 ? -13.489 -0.259 5.077 1.00 93.75 114 VAL A CA 1
ATOM 922 C C . VAL A 1 114 ? -13.159 -0.011 3.605 1.00 93.75 114 VAL A C 1
ATOM 924 O O . VAL A 1 114 ? -11.993 -0.043 3.243 1.00 93.75 114 VAL A O 1
ATOM 927 N N . LEU A 1 115 ? -14.159 0.271 2.764 1.00 93.38 115 LEU A N 1
ATOM 928 C CA . LEU A 1 115 ? -13.935 0.558 1.346 1.00 93.38 115 LEU A CA 1
ATOM 929 C C . LEU A 1 115 ? -13.191 1.877 1.115 1.00 93.38 115 LEU A C 1
ATOM 931 O O . LEU A 1 115 ? -12.346 1.919 0.233 1.00 93.38 115 LEU A O 1
ATOM 935 N N . VAL A 1 116 ? -13.461 2.923 1.905 1.00 93.50 116 VAL A N 1
ATOM 936 C CA . VAL A 1 116 ? -12.718 4.194 1.833 1.00 93.50 116 VAL A CA 1
ATOM 937 C C . VAL A 1 116 ? -11.243 3.967 2.138 1.00 93.50 116 VAL A C 1
ATOM 939 O O . VAL A 1 116 ? -10.410 4.400 1.351 1.00 93.50 116 VAL A O 1
ATOM 942 N N . VAL A 1 117 ? -10.916 3.243 3.214 1.00 93.31 117 VAL A N 1
ATOM 943 C CA . VAL A 1 117 ? -9.518 2.917 3.552 1.00 93.31 117 VAL A CA 1
ATOM 944 C C . VAL A 1 117 ? -8.899 1.962 2.529 1.00 93.31 117 VAL A C 1
ATOM 946 O O . VAL A 1 117 ? -7.752 2.115 2.151 1.00 93.31 117 VAL A O 1
ATOM 949 N N . ALA A 1 118 ? -9.645 0.983 2.021 1.00 94.38 118 ALA A N 1
ATOM 950 C CA . ALA A 1 118 ? -9.106 0.052 1.032 1.00 94.38 118 ALA A CA 1
ATOM 951 C C . ALA A 1 118 ? -8.898 0.692 -0.352 1.00 94.38 118 ALA A C 1
ATOM 953 O O . ALA A 1 118 ? -8.130 0.161 -1.151 1.00 94.38 118 ALA A O 1
ATOM 954 N N . ALA A 1 119 ? -9.586 1.794 -0.666 1.00 94.62 119 ALA A N 1
ATOM 955 C CA . ALA A 1 119 ? -9.606 2.367 -2.009 1.00 94.62 119 ALA A CA 1
ATOM 956 C C . ALA A 1 119 ? -8.219 2.778 -2.513 1.00 94.62 119 ALA A C 1
ATOM 958 O O . ALA A 1 119 ? -7.895 2.481 -3.662 1.00 94.62 119 ALA A O 1
ATOM 959 N N . GLY A 1 120 ? -7.394 3.404 -1.669 1.00 93.50 120 GLY A N 1
ATOM 960 C CA . GLY A 1 120 ? -6.032 3.781 -2.046 1.00 93.50 120 GLY A CA 1
ATOM 961 C C . GLY A 1 120 ? -5.186 2.564 -2.412 1.00 93.50 120 GLY A C 1
ATOM 962 O O . GLY A 1 120 ? -4.558 2.530 -3.473 1.00 93.50 120 GLY A O 1
ATOM 963 N N . VAL A 1 121 ? -5.214 1.517 -1.583 1.00 95.50 121 VAL A N 1
ATOM 964 C CA . VAL A 1 121 ? -4.492 0.264 -1.862 1.00 95.50 121 VAL A CA 1
ATOM 965 C C . VAL A 1 121 ? -5.034 -0.434 -3.114 1.00 95.50 121 VAL A C 1
ATOM 967 O O . VAL A 1 121 ? -4.253 -0.923 -3.927 1.00 95.50 121 VAL A O 1
ATOM 970 N N . ILE A 1 122 ? -6.355 -0.447 -3.329 1.00 96.12 122 ILE A N 1
ATOM 971 C CA . ILE A 1 122 ? -6.960 -1.006 -4.550 1.00 96.12 122 ILE A CA 1
ATOM 972 C C . ILE A 1 122 ? -6.424 -0.284 -5.791 1.00 96.12 122 ILE A C 1
ATOM 974 O O . ILE A 1 122 ? -6.074 -0.945 -6.767 1.00 96.12 122 ILE A O 1
ATOM 978 N N . VAL A 1 123 ? -6.310 1.048 -5.756 1.00 96.44 123 VAL A N 1
ATOM 979 C CA . VAL A 1 123 ? -5.731 1.821 -6.865 1.00 96.44 123 VAL A CA 1
ATOM 980 C C . VAL A 1 123 ? -4.283 1.411 -7.122 1.00 96.44 123 VAL A C 1
ATOM 982 O O . VAL A 1 123 ? -3.927 1.158 -8.270 1.00 96.44 123 VAL A O 1
ATOM 985 N N . GLN A 1 124 ? -3.461 1.266 -6.082 1.00 96.94 124 GLN A N 1
ATOM 986 C CA . GLN A 1 124 ? -2.075 0.817 -6.247 1.00 96.94 124 GLN A CA 1
ATOM 987 C C . GLN A 1 124 ? -1.991 -0.598 -6.841 1.00 96.94 124 GLN A C 1
ATOM 989 O O . GLN A 1 124 ? -1.193 -0.833 -7.746 1.00 96.94 124 GLN A O 1
ATOM 994 N N . ILE A 1 125 ? -2.850 -1.527 -6.409 1.00 97.38 125 ILE A N 1
ATOM 995 C CA . ILE A 1 125 ? -2.923 -2.887 -6.971 1.00 97.38 125 ILE A CA 1
ATOM 996 C C . ILE A 1 125 ? -3.323 -2.847 -8.454 1.00 97.38 125 ILE A C 1
ATOM 998 O O . ILE A 1 125 ? -2.766 -3.588 -9.264 1.00 97.38 125 ILE A O 1
ATOM 1002 N N . VAL A 1 126 ? -4.254 -1.969 -8.838 1.00 97.44 126 VAL A N 1
ATOM 1003 C CA . VAL A 1 126 ? -4.629 -1.777 -10.248 1.00 97.44 126 VAL A CA 1
ATOM 1004 C C . VAL A 1 126 ? -3.464 -1.201 -11.055 1.00 97.44 126 VAL A C 1
ATOM 1006 O O . VAL A 1 126 ? -3.211 -1.678 -12.157 1.00 97.44 126 VAL A O 1
ATOM 1009 N N . ILE A 1 127 ? -2.721 -0.228 -10.520 1.00 97.62 127 ILE A N 1
ATOM 1010 C CA . ILE A 1 127 ? -1.532 0.332 -11.185 1.00 97.62 127 ILE A CA 1
ATOM 1011 C C . ILE A 1 127 ? -0.457 -0.746 -11.362 1.00 97.62 127 ILE A C 1
ATOM 1013 O O . ILE A 1 127 ? 0.111 -0.858 -12.447 1.00 97.62 127 ILE A O 1
ATOM 1017 N N . TRP A 1 128 ? -0.218 -1.572 -10.340 1.00 97.69 128 TRP A N 1
ATOM 1018 C CA . TRP A 1 128 ? 0.686 -2.720 -10.429 1.00 97.69 128 TRP A CA 1
ATOM 1019 C C . TRP A 1 128 ? 0.262 -3.677 -11.546 1.00 97.69 128 TRP A C 1
ATOM 1021 O O . TRP A 1 128 ? 1.081 -4.039 -12.392 1.00 97.69 128 TRP A O 1
ATOM 1031 N N . ALA A 1 129 ? -1.026 -4.026 -11.593 1.00 97.50 129 ALA A N 1
ATOM 1032 C CA . ALA A 1 129 ? -1.568 -4.898 -12.622 1.00 97.50 129 ALA A CA 1
ATOM 1033 C C . ALA A 1 129 ? -1.375 -4.301 -14.021 1.00 97.50 129 ALA A C 1
ATOM 1035 O O . ALA A 1 129 ? -0.817 -4.953 -14.897 1.00 97.50 129 ALA A O 1
ATOM 1036 N N . LEU A 1 130 ? -1.757 -3.040 -14.228 1.00 97.19 130 LEU A N 1
ATOM 1037 C CA . LEU A 1 130 ? -1.553 -2.352 -15.504 1.00 97.19 130 LEU A CA 1
ATOM 1038 C C . LEU A 1 130 ? -0.070 -2.297 -15.896 1.00 97.19 130 LEU A C 1
ATOM 1040 O O . LEU A 1 130 ? 0.256 -2.524 -17.059 1.00 97.19 130 LEU A O 1
ATOM 1044 N N . GLY A 1 131 ? 0.826 -2.057 -14.937 1.00 96.56 131 GLY A N 1
ATOM 1045 C CA . GLY A 1 131 ? 2.271 -2.099 -15.148 1.00 96.56 131 GLY A CA 1
ATOM 1046 C C . GLY A 1 131 ? 2.745 -3.457 -15.667 1.00 96.56 131 GLY A C 1
ATOM 1047 O O . GLY A 1 131 ? 3.491 -3.499 -16.642 1.00 96.56 131 GLY A O 1
ATOM 1048 N N . LEU A 1 132 ? 2.254 -4.559 -15.090 1.00 96.56 132 LEU A N 1
ATOM 1049 C CA . LEU A 1 132 ? 2.559 -5.914 -15.556 1.00 96.56 132 LEU A CA 1
ATOM 1050 C C . LEU A 1 132 ? 2.031 -6.173 -16.973 1.00 96.56 132 LEU A C 1
ATOM 1052 O O . LEU A 1 132 ? 2.759 -6.677 -17.822 1.00 96.56 132 LEU A O 1
ATOM 1056 N N . TRP A 1 133 ? 0.777 -5.822 -17.253 1.00 97.06 133 TRP A N 1
ATOM 1057 C CA . TRP A 1 133 ? 0.202 -6.016 -18.587 1.00 97.06 133 TRP A CA 1
ATOM 1058 C C . TRP A 1 133 ? 0.961 -5.223 -19.655 1.00 97.06 133 TRP A C 1
ATOM 1060 O O . TRP A 1 133 ? 1.256 -5.752 -20.725 1.00 97.06 133 TRP A O 1
ATOM 1070 N N . LEU A 1 134 ? 1.330 -3.975 -19.354 1.00 96.06 134 LEU A N 1
ATOM 1071 C CA . LEU A 1 134 ? 2.147 -3.157 -20.248 1.00 96.06 134 LEU A CA 1
ATOM 1072 C C . LEU A 1 134 ? 3.559 -3.728 -20.411 1.00 96.06 134 LEU A C 1
ATOM 1074 O O . LEU A 1 134 ? 4.092 -3.698 -21.518 1.00 96.06 134 LEU A O 1
ATOM 1078 N N . LEU A 1 135 ? 4.148 -4.278 -19.346 1.00 94.81 135 LEU A N 1
ATOM 1079 C CA . LEU A 1 135 ? 5.452 -4.937 -19.397 1.00 94.81 135 LEU A CA 1
ATOM 1080 C C . LEU A 1 135 ? 5.432 -6.117 -20.375 1.00 94.81 135 LEU A C 1
ATOM 1082 O O . LEU A 1 135 ? 6.304 -6.203 -21.234 1.00 94.81 135 LEU A O 1
ATOM 1086 N N . LEU A 1 136 ? 4.418 -6.982 -20.280 1.00 94.38 136 LEU A N 1
ATOM 1087 C CA . LEU A 1 136 ? 4.267 -8.157 -21.146 1.00 94.38 136 LEU A CA 1
ATOM 1088 C C . LEU A 1 136 ? 3.898 -7.794 -22.591 1.00 94.38 136 LEU A C 1
ATOM 1090 O O . LEU A 1 136 ? 4.253 -8.515 -23.518 1.00 94.38 136 LEU A O 1
ATOM 1094 N N . ALA A 1 137 ? 3.205 -6.672 -22.797 1.00 94.75 137 ALA A N 1
ATOM 1095 C CA . ALA A 1 137 ? 2.896 -6.152 -24.128 1.00 94.75 137 ALA A CA 1
ATOM 1096 C C . ALA A 1 137 ? 4.070 -5.391 -24.775 1.00 94.75 137 ALA A C 1
ATOM 1098 O O . ALA A 1 137 ? 3.997 -5.030 -25.951 1.00 94.75 137 ALA A O 1
ATOM 1099 N N . SER A 1 138 ? 5.133 -5.099 -24.020 1.00 93.94 138 SER A N 1
ATOM 1100 C CA . SER A 1 138 ? 6.252 -4.293 -24.502 1.00 93.94 138 SER A CA 1
ATOM 1101 C C . SER A 1 138 ? 7.261 -5.120 -25.297 1.00 93.94 138 SER A C 1
ATOM 1103 O O . SER A 1 138 ? 7.602 -6.230 -24.889 1.00 93.94 138 SER A O 1
ATOM 1105 N N . PRO A 1 139 ? 7.831 -4.567 -26.385 1.00 90.88 139 PRO A N 1
ATOM 1106 C CA . PRO A 1 139 ? 8.971 -5.186 -27.047 1.00 90.88 139 PRO A CA 1
ATOM 1107 C C . PRO A 1 139 ? 10.160 -5.335 -26.079 1.00 90.88 139 PRO A C 1
ATOM 1109 O O . PRO A 1 139 ? 10.399 -4.414 -25.282 1.00 90.88 139 PRO A O 1
ATOM 1112 N N . PRO A 1 140 ? 10.935 -6.432 -26.162 1.00 86.19 140 PRO A N 1
ATOM 1113 C CA . PRO A 1 140 ? 12.140 -6.606 -25.359 1.00 86.19 140 PRO A CA 1
ATOM 1114 C C . PRO A 1 140 ? 13.122 -5.442 -25.536 1.00 86.19 140 PRO A C 1
ATOM 1116 O O . PRO A 1 140 ? 13.307 -4.942 -26.644 1.00 86.19 140 PRO A O 1
ATOM 1119 N N . GLN A 1 141 ? 13.759 -5.026 -24.441 1.00 83.56 141 GLN A N 1
ATOM 1120 C CA . GLN A 1 141 ? 14.757 -3.952 -24.373 1.00 83.56 141 GLN A CA 1
ATOM 1121 C C . GLN A 1 141 ? 14.242 -2.567 -24.809 1.00 83.56 141 GLN A C 1
ATOM 1123 O O . GLN A 1 141 ? 15.026 -1.668 -25.113 1.00 83.56 141 GLN A O 1
ATOM 1128 N N . SER A 1 142 ? 12.923 -2.363 -24.829 1.00 89.94 142 SER A N 1
ATOM 1129 C CA . SER A 1 142 ? 12.328 -1.067 -25.157 1.00 89.94 142 SER A CA 1
ATOM 1130 C C . SER A 1 142 ? 12.231 -0.139 -23.940 1.00 89.94 142 SER A C 1
ATOM 1132 O O . SER A 1 142 ? 12.101 -0.577 -22.795 1.00 89.94 142 SER A O 1
ATOM 1134 N N . LEU A 1 143 ? 12.191 1.176 -24.191 1.00 89.38 143 LEU A N 1
ATOM 1135 C CA . LEU A 1 143 ? 11.881 2.171 -23.153 1.00 89.38 143 LEU A CA 1
ATOM 1136 C C . LEU A 1 143 ? 10.511 1.925 -22.505 1.00 89.38 143 LEU A C 1
ATOM 1138 O O . LEU A 1 143 ? 10.326 2.227 -21.327 1.00 89.38 143 LEU A O 1
ATOM 1142 N N . MET A 1 144 ? 9.557 1.373 -23.263 1.00 91.75 144 MET A N 1
ATOM 1143 C CA . MET A 1 144 ? 8.242 1.014 -22.737 1.00 91.75 144 MET A CA 1
ATOM 1144 C C . MET A 1 144 ? 8.366 -0.105 -21.703 1.00 91.75 144 MET A C 1
ATOM 1146 O O . MET A 1 144 ? 7.874 0.067 -20.593 1.00 91.75 144 MET A O 1
ATOM 1150 N N . GLN A 1 145 ? 9.126 -1.164 -22.006 1.00 91.62 145 GLN A N 1
ATOM 1151 C CA . GLN A 1 145 ? 9.386 -2.262 -21.071 1.00 91.62 145 GLN A CA 1
ATOM 1152 C C . GLN A 1 145 ? 10.005 -1.747 -19.763 1.00 91.62 145 GLN A C 1
ATOM 1154 O O . GLN A 1 145 ? 9.523 -2.071 -18.677 1.00 91.62 145 GLN A O 1
ATOM 1159 N N . GLN A 1 146 ? 11.024 -0.887 -19.862 1.00 90.75 146 GLN A N 1
ATOM 1160 C CA . GLN A 1 146 ? 11.676 -0.284 -18.699 1.00 90.75 146 GLN A CA 1
ATOM 1161 C C . GLN A 1 146 ? 10.698 0.559 -17.864 1.00 90.75 146 GLN A C 1
ATOM 1163 O O . GLN A 1 146 ? 10.608 0.378 -16.652 1.00 90.75 146 GLN A O 1
ATOM 1168 N N . ASN A 1 147 ? 9.939 1.463 -18.489 1.00 92.62 147 ASN A N 1
ATOM 1169 C CA . ASN A 1 147 ? 8.999 2.331 -17.774 1.00 92.62 147 ASN A CA 1
ATOM 1170 C C . ASN A 1 147 ? 7.847 1.537 -17.137 1.00 92.62 147 ASN A C 1
ATOM 1172 O O . ASN A 1 147 ? 7.452 1.829 -16.009 1.00 92.62 147 ASN A O 1
ATOM 1176 N N . SER A 1 148 ? 7.331 0.518 -17.827 1.00 94.44 148 SER A N 1
ATOM 1177 C CA . SER A 1 148 ? 6.303 -0.384 -17.303 1.00 94.44 148 SER A CA 1
ATOM 1178 C C . SER A 1 148 ? 6.808 -1.183 -16.107 1.00 94.44 148 SER A C 1
ATOM 1180 O O . SER A 1 148 ? 6.100 -1.279 -15.105 1.00 94.44 148 SER A O 1
ATOM 1182 N N . TYR A 1 149 ? 8.049 -1.675 -16.165 1.00 93.56 149 TYR A N 1
ATOM 1183 C CA . TYR A 1 149 ? 8.694 -2.336 -15.034 1.00 93.56 149 TYR A CA 1
ATOM 1184 C C . TYR A 1 149 ? 8.828 -1.397 -13.825 1.00 93.56 149 TYR A C 1
ATOM 1186 O O . TYR A 1 149 ? 8.478 -1.780 -12.711 1.00 93.56 149 TYR A O 1
ATOM 1194 N N . LEU A 1 150 ? 9.288 -0.157 -14.035 1.00 93.69 150 LEU A N 1
ATOM 1195 C CA . LEU A 1 150 ? 9.435 0.844 -12.971 1.00 93.69 150 LEU A CA 1
ATOM 1196 C C . LEU A 1 150 ? 8.093 1.247 -12.344 1.00 93.69 150 LEU A C 1
ATOM 1198 O O . LEU A 1 150 ? 8.006 1.414 -11.130 1.00 93.69 150 LEU A O 1
ATOM 1202 N N . LEU A 1 151 ? 7.037 1.385 -13.149 1.00 95.56 151 LEU A N 1
ATOM 1203 C CA . LEU A 1 151 ? 5.689 1.664 -12.648 1.00 95.56 151 LEU A CA 1
ATOM 1204 C C . LEU A 1 151 ? 5.150 0.493 -11.820 1.00 95.56 151 LEU A C 1
ATOM 1206 O O . LEU A 1 151 ? 4.630 0.691 -10.724 1.00 95.56 151 LEU A O 1
ATOM 1210 N N . MET A 1 152 ? 5.306 -0.728 -12.335 1.00 95.81 152 MET A N 1
ATOM 1211 C CA . MET A 1 152 ? 4.909 -1.955 -11.652 1.00 95.81 152 MET A CA 1
ATOM 1212 C C . MET A 1 152 ? 5.650 -2.116 -10.320 1.00 95.81 152 MET A C 1
ATOM 1214 O O . MET A 1 152 ? 5.023 -2.428 -9.310 1.00 95.81 152 MET A O 1
ATOM 1218 N N . SER A 1 153 ? 6.965 -1.883 -10.290 1.00 93.62 153 SER A N 1
ATOM 1219 C CA . SER A 1 153 ? 7.771 -2.010 -9.073 1.00 93.62 153 SER A CA 1
ATOM 1220 C C . SER A 1 153 ? 7.441 -0.922 -8.049 1.00 93.62 153 SER A C 1
ATOM 1222 O O . SER A 1 153 ? 7.250 -1.248 -6.878 1.00 93.62 153 SER A O 1
ATOM 1224 N N . ALA A 1 154 ? 7.268 0.335 -8.473 1.00 94.38 154 ALA A N 1
ATOM 1225 C CA . ALA A 1 154 ? 6.815 1.421 -7.603 1.00 94.38 154 ALA A CA 1
ATOM 1226 C C . ALA A 1 154 ? 5.455 1.105 -6.956 1.00 94.38 154 ALA A C 1
ATOM 1228 O O . ALA A 1 154 ? 5.284 1.239 -5.741 1.00 94.38 154 ALA A O 1
ATOM 1229 N N . ALA A 1 155 ? 4.495 0.621 -7.747 1.00 96.44 155 ALA A N 1
ATOM 1230 C CA . ALA A 1 155 ? 3.192 0.206 -7.244 1.00 96.44 155 ALA A CA 1
ATOM 1231 C C . ALA A 1 155 ? 3.285 -0.981 -6.280 1.00 96.44 155 ALA A C 1
ATOM 1233 O O . ALA A 1 155 ? 2.708 -0.933 -5.198 1.00 96.44 155 ALA A O 1
ATOM 1234 N N . LEU A 1 156 ? 4.070 -2.010 -6.604 1.00 95.38 156 LEU A N 1
ATOM 1235 C CA . LEU A 1 156 ? 4.241 -3.169 -5.728 1.00 95.38 156 LEU A CA 1
ATOM 1236 C C . LEU A 1 156 ? 4.853 -2.783 -4.375 1.00 95.38 156 LEU A C 1
ATOM 1238 O O . LEU A 1 156 ? 4.342 -3.180 -3.329 1.00 95.38 156 LEU A O 1
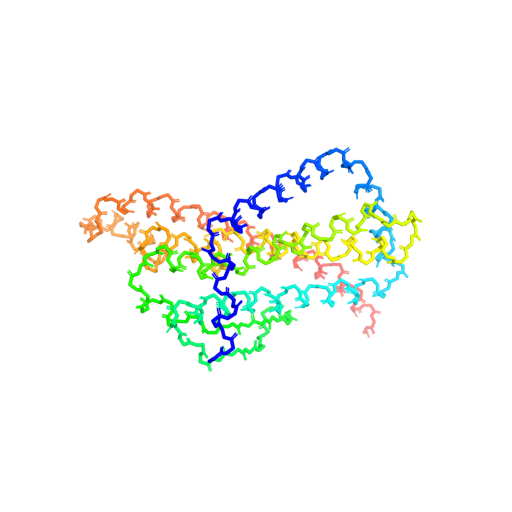ATOM 1242 N N . VAL A 1 157 ? 5.923 -1.985 -4.387 1.00 93.12 157 VAL A N 1
ATOM 1243 C CA . VAL A 1 157 ? 6.596 -1.529 -3.163 1.00 93.12 157 VAL A CA 1
ATOM 1244 C C . VAL A 1 157 ? 5.650 -0.681 -2.316 1.00 93.12 157 VAL A C 1
ATOM 1246 O O . VAL A 1 157 ? 5.529 -0.918 -1.114 1.00 93.12 157 VAL A O 1
ATOM 1249 N N . THR A 1 158 ? 4.929 0.266 -2.925 1.00 92.56 158 THR A N 1
ATOM 1250 C CA . THR A 1 158 ? 3.967 1.097 -2.186 1.00 92.56 158 THR A CA 1
ATOM 1251 C C . THR A 1 158 ? 2.795 0.291 -1.621 1.00 92.56 158 THR A C 1
ATOM 1253 O O . THR A 1 158 ? 2.398 0.566 -0.490 1.00 92.56 158 THR A O 1
ATOM 1256 N N . VAL A 1 159 ? 2.298 -0.746 -2.313 1.00 95.19 159 VAL A N 1
ATOM 1257 C CA . VAL A 1 159 ? 1.296 -1.682 -1.757 1.00 95.19 159 VAL A CA 1
ATOM 1258 C C . VAL A 1 159 ? 1.848 -2.404 -0.535 1.00 95.19 159 VAL A C 1
ATOM 1260 O O . VAL A 1 159 ? 1.187 -2.432 0.500 1.00 95.19 159 VAL A O 1
ATOM 1263 N N . VAL A 1 160 ? 3.049 -2.985 -0.628 1.00 93.31 160 VAL A N 1
ATOM 1264 C CA . VAL A 1 160 ? 3.651 -3.745 0.482 1.00 93.31 160 VAL A CA 1
ATOM 1265 C C . VAL A 1 160 ? 3.849 -2.860 1.714 1.00 93.31 160 VAL A C 1
ATOM 1267 O O . VAL A 1 160 ? 3.571 -3.292 2.833 1.00 93.31 160 VAL A O 1
ATOM 1270 N N . LEU A 1 161 ? 4.286 -1.613 1.519 1.00 90.06 161 LEU A N 1
ATOM 1271 C CA . LEU A 1 161 ? 4.452 -0.656 2.611 1.00 90.06 161 LEU A CA 1
ATOM 1272 C C . LEU A 1 161 ? 3.107 -0.245 3.220 1.00 90.06 161 LEU A C 1
ATOM 1274 O O . L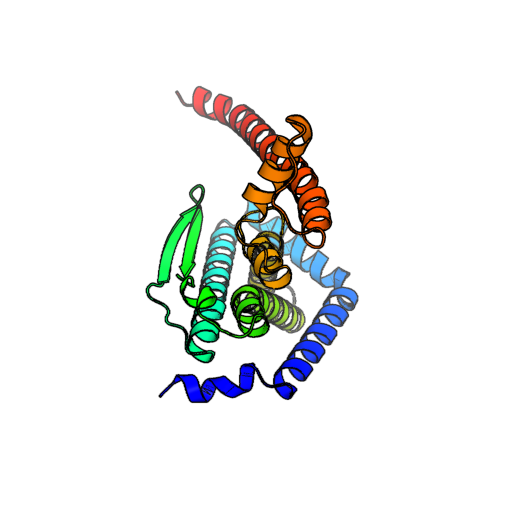EU A 1 161 ? 2.959 -0.299 4.441 1.00 90.06 161 LEU A O 1
ATOM 1278 N N . ASN A 1 162 ? 2.122 0.119 2.391 1.00 91.19 162 ASN A N 1
ATOM 1279 C CA . ASN A 1 162 ? 0.831 0.610 2.873 1.00 91.19 162 ASN A CA 1
ATOM 1280 C C . ASN A 1 162 ? -0.028 -0.484 3.497 1.00 91.19 162 ASN A C 1
ATOM 1282 O O . ASN A 1 162 ? -0.693 -0.233 4.495 1.00 91.19 162 ASN A O 1
ATOM 1286 N N . LEU A 1 163 ? 0.001 -1.706 2.963 1.00 92.00 163 LEU A N 1
ATOM 1287 C CA . LEU A 1 163 ? -0.811 -2.818 3.458 1.00 92.00 163 LEU A CA 1
ATOM 1288 C C . LEU A 1 163 ? -0.256 -3.432 4.751 1.00 92.00 163 LEU A C 1
ATOM 1290 O O . LEU A 1 163 ? -0.888 -4.314 5.331 1.00 92.00 163 LEU A O 1
ATOM 1294 N N . ASN A 1 164 ? 0.895 -2.965 5.237 1.00 90.38 164 ASN A N 1
ATOM 1295 C CA . ASN A 1 164 ? 1.460 -3.427 6.491 1.00 90.38 164 ASN A CA 1
ATOM 1296 C C . ASN A 1 164 ? 0.587 -3.003 7.693 1.00 90.38 164 ASN A C 1
ATOM 1298 O O . ASN A 1 164 ? 0.521 -1.816 8.016 1.00 90.38 164 ASN A O 1
ATOM 1302 N N . PRO A 1 165 ? -0.029 -3.957 8.415 1.00 87.44 165 PRO A N 1
ATOM 1303 C CA . PRO A 1 165 ? -0.937 -3.651 9.515 1.00 87.44 165 PRO A CA 1
ATOM 1304 C C . PRO A 1 165 ? -0.261 -3.112 10.781 1.00 87.44 165 PRO A C 1
ATOM 1306 O O . PRO A 1 165 ? -0.952 -2.631 11.676 1.00 87.44 165 PRO A O 1
ATOM 1309 N N . LEU A 1 166 ? 1.060 -3.256 10.902 1.00 88.12 166 LEU A N 1
ATOM 1310 C CA . LEU A 1 166 ? 1.799 -2.969 12.136 1.00 88.12 166 LEU A CA 1
ATOM 1311 C C . LEU A 1 166 ? 2.316 -1.527 12.194 1.00 88.12 166 LEU A C 1
ATOM 1313 O O . LEU A 1 166 ? 2.621 -1.031 13.282 1.00 88.12 166 LEU A O 1
ATOM 1317 N N . ASN A 1 167 ? 2.370 -0.858 11.039 1.00 83.31 167 ASN A N 1
ATOM 1318 C CA . ASN A 1 167 ? 2.663 0.565 10.905 1.00 83.31 167 ASN A CA 1
ATOM 1319 C C . ASN A 1 167 ? 1.382 1.362 10.697 1.00 83.31 167 ASN A C 1
ATOM 1321 O O . ASN A 1 167 ? 0.415 0.846 10.153 1.00 83.31 167 ASN A O 1
ATOM 1325 N N . ALA A 1 168 ? 1.394 2.639 11.085 1.00 83.75 168 ALA A N 1
ATOM 1326 C CA . ALA A 1 168 ? 0.252 3.549 10.966 1.00 83.75 168 ALA A CA 1
ATOM 1327 C C . ALA A 1 168 ? -0.011 4.015 9.514 1.00 83.75 168 ALA A C 1
ATOM 1329 O O . ALA A 1 168 ? -0.181 5.205 9.263 1.00 83.75 168 ALA A O 1
ATOM 1330 N N . PHE A 1 169 ? -0.028 3.068 8.578 1.00 88.12 169 PHE A N 1
ATOM 1331 C CA . PHE A 1 169 ? -0.448 3.224 7.188 1.00 88.12 169 PHE A CA 1
ATOM 1332 C C . PHE A 1 169 ? -1.835 2.593 6.984 1.00 88.12 169 PHE A C 1
ATOM 1334 O O . PHE A 1 169 ? -2.497 2.180 7.943 1.00 88.12 169 PHE A O 1
ATOM 1341 N N . ASP A 1 170 ? -2.285 2.502 5.736 1.00 91.06 170 ASP A N 1
ATOM 1342 C CA . ASP A 1 170 ? -3.609 1.987 5.383 1.00 91.06 170 ASP A CA 1
ATOM 1343 C C . ASP A 1 170 ? -3.927 0.606 5.947 1.00 91.06 170 ASP A C 1
ATOM 1345 O O . ASP A 1 170 ? -5.054 0.374 6.367 1.00 91.06 170 ASP A O 1
ATOM 1349 N N . GLY A 1 171 ? -2.963 -0.310 6.021 1.00 91.50 171 GLY A N 1
ATOM 1350 C CA . GLY A 1 171 ? -3.157 -1.649 6.575 1.00 91.50 171 GLY A CA 1
ATOM 1351 C C . GLY A 1 171 ? -3.612 -1.607 8.034 1.00 91.50 171 GLY A C 1
ATOM 1352 O O . GLY A 1 171 ? -4.524 -2.340 8.427 1.00 91.50 171 GLY A O 1
ATOM 1353 N N . TYR A 1 172 ? -3.039 -0.702 8.832 1.00 92.56 172 TYR A N 1
ATOM 1354 C CA . TYR A 1 172 ? -3.470 -0.475 10.210 1.00 92.56 172 TYR A CA 1
ATOM 1355 C C . TYR A 1 172 ? -4.880 0.108 10.265 1.00 92.56 172 TYR A C 1
ATOM 1357 O O . TYR A 1 172 ? -5.731 -0.395 11.002 1.00 92.56 172 TYR A O 1
ATOM 1365 N N . TYR A 1 173 ? -5.168 1.135 9.463 1.00 91.62 173 TYR A N 1
ATOM 1366 C CA . TYR A 1 173 ? -6.502 1.737 9.435 1.00 91.62 173 TYR A CA 1
ATOM 1367 C C . TYR A 1 173 ? -7.562 0.783 8.874 1.00 91.62 173 TYR A C 1
ATOM 1369 O O . TYR A 1 173 ? -8.718 0.826 9.296 1.00 91.62 173 TYR A O 1
ATOM 1377 N N . LEU A 1 174 ? -7.174 -0.138 7.993 1.00 93.00 174 LEU A N 1
ATOM 1378 C CA . LEU A 1 174 ? -8.031 -1.186 7.466 1.00 93.00 174 LEU A CA 1
ATOM 1379 C C . LEU A 1 174 ? -8.373 -2.179 8.576 1.00 93.00 174 LEU A C 1
ATOM 1381 O O . LEU A 1 174 ? -9.549 -2.494 8.761 1.00 93.00 174 LEU A O 1
ATOM 1385 N N . LEU A 1 175 ? -7.388 -2.607 9.377 1.00 92.38 175 LEU A N 1
ATOM 1386 C CA . LEU A 1 175 ? -7.644 -3.391 10.588 1.00 92.38 175 LEU A CA 1
ATOM 1387 C C . LEU A 1 175 ? -8.563 -2.641 11.555 1.00 92.38 175 LEU A C 1
ATOM 1389 O O . LEU A 1 175 ? -9.526 -3.228 12.043 1.00 92.38 175 LEU A O 1
ATOM 1393 N N . VAL A 1 176 ? -8.334 -1.351 11.804 1.00 92.75 176 VAL A N 1
ATOM 1394 C CA . VAL A 1 176 ? -9.206 -0.524 12.657 1.00 92.75 176 VAL A CA 1
ATOM 1395 C C . VAL A 1 176 ? -10.633 -0.484 12.106 1.00 92.75 176 VAL A C 1
ATOM 1397 O O . VAL A 1 176 ? -11.585 -0.718 12.848 1.00 92.75 176 VAL A O 1
ATOM 1400 N N . ALA A 1 177 ? -10.823 -0.277 10.803 1.00 91.19 177 ALA A N 1
ATOM 1401 C CA . ALA A 1 177 ? -12.144 -0.257 10.182 1.00 91.19 177 ALA A CA 1
ATOM 1402 C C . ALA A 1 177 ? -12.833 -1.638 10.235 1.00 91.19 177 ALA A C 1
ATOM 1404 O O . ALA A 1 177 ? -14.037 -1.731 10.515 1.00 91.19 177 ALA A O 1
ATOM 1405 N N . MET A 1 178 ? -12.078 -2.722 10.026 1.00 91.00 178 MET A N 1
ATOM 1406 C CA . MET A 1 178 ? -12.560 -4.111 10.041 1.00 91.00 178 MET A CA 1
ATOM 1407 C C . MET A 1 178 ? -12.819 -4.677 11.437 1.00 91.00 178 MET A C 1
ATOM 1409 O O . MET A 1 178 ? -13.680 -5.542 11.566 1.00 91.00 178 MET A O 1
ATOM 1413 N N . THR A 1 179 ? -12.127 -4.189 12.469 1.00 90.00 179 THR A N 1
ATOM 1414 C CA . THR A 1 179 ? -12.286 -4.605 13.882 1.00 90.00 179 THR A CA 1
ATOM 1415 C C . THR A 1 179 ? -13.167 -3.644 14.672 1.00 90.00 179 THR A C 1
ATOM 1417 O O . THR A 1 179 ? -13.952 -4.074 15.510 1.00 90.00 179 THR A O 1
ATOM 1420 N N . GLY A 1 180 ? -13.251 -2.381 14.239 1.00 88.19 180 GLY A N 1
ATOM 1421 C CA . GLY A 1 180 ? -14.090 -1.342 14.845 1.00 88.19 180 GLY A CA 1
ATOM 1422 C C . GLY A 1 180 ? -13.459 -0.754 16.105 1.00 88.19 180 GLY A C 1
ATOM 1423 O O . GLY A 1 180 ? -14.080 0.056 16.792 1.00 88.19 180 GLY A O 1
ATOM 1424 N N . ILE A 1 181 ? -12.229 -1.170 16.401 1.00 88.75 181 ILE A N 1
ATOM 1425 C CA . ILE A 1 181 ? -11.460 -0.778 17.568 1.00 88.75 181 ILE A CA 1
ATOM 1426 C C . ILE A 1 181 ? -10.648 0.456 17.181 1.00 88.75 181 ILE A C 1
ATOM 1428 O O . ILE A 1 181 ? -9.550 0.360 16.634 1.00 88.75 181 ILE A O 1
ATOM 1432 N N . ASN A 1 182 ? -11.195 1.637 17.462 1.00 88.94 182 ASN A N 1
ATOM 1433 C CA . ASN A 1 182 ? -10.457 2.889 17.295 1.00 88.94 182 ASN A CA 1
ATOM 1434 C C . ASN A 1 182 ? -9.234 2.907 18.220 1.00 88.94 182 ASN A C 1
ATOM 1436 O O . ASN A 1 182 ? -9.312 2.410 19.345 1.00 88.94 182 ASN A O 1
ATOM 1440 N N . ASN A 1 183 ? -8.136 3.523 17.771 1.00 88.12 183 ASN A N 1
ATOM 1441 C CA . ASN A 1 183 ? -6.870 3.600 18.512 1.00 88.12 183 ASN A CA 1
ATOM 1442 C C . ASN A 1 183 ? -6.310 2.226 18.928 1.00 88.12 183 ASN A C 1
ATOM 1444 O O . ASN A 1 183 ? -5.784 2.082 20.033 1.00 88.12 183 ASN A O 1
ATOM 1448 N N . LEU A 1 184 ? -6.407 1.234 18.031 1.00 89.94 184 LEU A N 1
ATOM 1449 C CA . LEU A 1 184 ? -5.993 -0.156 18.248 1.00 89.94 184 LEU A CA 1
ATOM 1450 C C . LEU A 1 184 ? -4.604 -0.274 18.890 1.00 89.94 184 LEU A C 1
ATOM 1452 O O . LEU A 1 184 ? -4.459 -0.961 19.896 1.00 89.94 184 LEU A O 1
ATOM 1456 N N . ARG A 1 185 ? -3.600 0.455 18.380 1.00 88.88 185 ARG A N 1
ATOM 1457 C CA . ARG A 1 185 ? -2.237 0.417 18.934 1.00 88.88 185 ARG A CA 1
ATOM 1458 C C . ARG A 1 185 ? -2.188 0.878 20.389 1.00 88.88 185 ARG A C 1
ATOM 1460 O O . ARG A 1 185 ? -1.613 0.185 21.221 1.00 88.88 185 ARG A O 1
ATOM 1467 N N . ARG A 1 186 ? -2.812 2.013 20.715 1.00 90.12 186 ARG A N 1
ATOM 1468 C CA . ARG A 1 186 ? -2.792 2.562 22.080 1.00 90.12 186 ARG A CA 1
ATOM 1469 C C . ARG A 1 186 ? -3.524 1.638 23.051 1.00 90.12 186 ARG A C 1
ATOM 1471 O O . ARG A 1 186 ? -2.941 1.235 24.050 1.00 90.12 186 ARG A O 1
ATOM 1478 N N . ARG A 1 187 ? -4.743 1.224 22.696 1.00 91.50 187 ARG A N 1
ATOM 1479 C CA . ARG A 1 187 ? -5.567 0.321 23.515 1.00 91.50 187 ARG A CA 1
ATOM 1480 C C . ARG A 1 187 ? -4.917 -1.043 23.709 1.00 91.50 187 ARG A C 1
ATOM 1482 O O . ARG A 1 187 ? -5.032 -1.626 24.776 1.00 91.50 187 ARG A O 1
ATOM 1489 N N . SER A 1 188 ? -4.188 -1.541 22.708 1.00 89.81 188 SER A N 1
ATOM 1490 C CA . SER A 1 188 ? -3.466 -2.812 22.835 1.00 89.81 188 SER A CA 1
ATOM 1491 C C . SER A 1 188 ? -2.334 -2.735 23.859 1.00 89.81 188 SER A C 1
ATOM 1493 O O . SER A 1 188 ? -2.108 -3.693 24.587 1.00 89.81 188 SER A O 1
ATOM 1495 N N . LEU A 1 189 ? -1.657 -1.588 23.972 1.00 90.75 189 LEU A N 1
ATOM 1496 C CA . LEU A 1 189 ? -0.619 -1.378 24.981 1.00 90.75 189 LEU A CA 1
ATOM 1497 C C . LEU A 1 189 ? -1.234 -1.158 26.367 1.00 90.75 189 LEU A C 1
ATOM 1499 O O . LEU A 1 189 ? -0.770 -1.753 27.335 1.00 90.75 189 LEU A O 1
ATOM 1503 N N . GLU A 1 190 ? -2.295 -0.350 26.453 1.00 90.19 190 GLU A N 1
ATOM 1504 C CA . GLU A 1 190 ? -3.073 -0.136 27.684 1.00 90.19 190 GLU A CA 1
ATOM 1505 C C . GLU A 1 190 ? -3.589 -1.469 28.248 1.00 90.19 190 GLU A C 1
ATOM 1507 O O . GLU A 1 190 ? -3.388 -1.742 29.426 1.00 90.19 190 GLU A O 1
ATOM 1512 N N . PHE A 1 191 ? -4.106 -2.361 27.395 1.00 89.56 191 PHE A N 1
ATOM 1513 C CA . PHE A 1 191 ? -4.535 -3.709 27.780 1.00 89.56 191 PHE A CA 1
ATOM 1514 C C . PHE A 1 191 ? -3.433 -4.509 28.500 1.00 89.56 191 PHE A C 1
ATOM 1516 O O . PHE A 1 191 ? -3.690 -5.144 29.524 1.00 89.56 191 PHE A O 1
ATOM 1523 N N . TYR A 1 192 ? -2.191 -4.454 28.010 1.00 89.94 192 TYR A N 1
ATOM 1524 C CA . TYR A 1 192 ? -1.061 -5.108 28.676 1.00 89.94 192 TYR A CA 1
ATOM 1525 C C . TYR A 1 192 ? -0.648 -4.393 29.967 1.00 89.94 192 TYR A C 1
ATOM 1527 O O . TYR A 1 192 ? -0.318 -5.059 30.949 1.00 89.94 192 TYR A O 1
ATOM 1535 N N . PHE A 1 193 ? -0.681 -3.058 30.009 1.00 89.81 193 PHE A N 1
ATOM 1536 C CA . PHE A 1 193 ? -0.394 -2.311 31.237 1.00 89.81 193 PHE A CA 1
ATOM 1537 C C . PHE A 1 193 ? -1.400 -2.610 32.349 1.00 89.81 193 PHE A C 1
ATOM 1539 O O . PHE A 1 193 ? -0.990 -2.792 33.497 1.00 89.81 193 PHE A O 1
ATOM 1546 N N . ASP A 1 194 ? -2.684 -2.718 32.019 1.00 89.06 194 ASP A N 1
ATOM 1547 C CA . ASP A 1 194 ? -3.736 -3.080 32.968 1.00 89.06 194 ASP A CA 1
ATOM 1548 C C . ASP A 1 194 ? -3.521 -4.499 33.503 1.00 89.06 194 ASP A C 1
ATOM 1550 O O . ASP A 1 194 ? -3.594 -4.723 34.715 1.00 89.06 194 ASP A O 1
ATOM 1554 N N . LEU A 1 195 ? -3.138 -5.438 32.628 1.00 88.69 195 LEU A N 1
ATOM 1555 C CA . LEU A 1 195 ? -2.794 -6.805 33.018 1.00 88.69 195 LEU A CA 1
ATOM 1556 C C . LEU A 1 195 ? -1.595 -6.841 33.980 1.00 88.69 195 LEU A C 1
ATOM 1558 O O . LEU A 1 195 ? -1.651 -7.516 35.010 1.00 88.69 195 LEU A O 1
ATOM 1562 N N . PHE A 1 196 ? -0.536 -6.071 33.702 1.00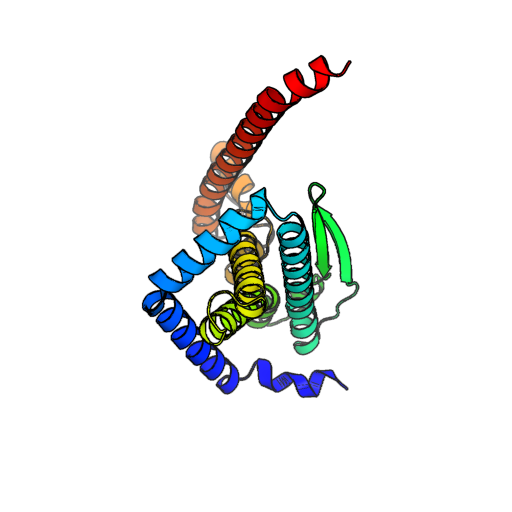 90.75 196 PHE A N 1
ATOM 1563 C CA . PHE A 1 196 ? 0.621 -5.956 34.597 1.00 90.75 196 PHE A CA 1
ATOM 1564 C C . PHE A 1 196 ? 0.267 -5.310 35.941 1.00 90.75 196 PHE A C 1
ATOM 1566 O O . PHE A 1 196 ? 0.780 -5.725 36.980 1.00 90.75 196 PHE A O 1
ATOM 1573 N N . ARG A 1 197 ? -0.641 -4.329 35.943 1.00 91.75 197 ARG A N 1
ATOM 1574 C CA . ARG A 1 197 ? -1.161 -3.677 37.156 1.00 91.75 197 ARG A CA 1
ATOM 1575 C C . ARG A 1 197 ? -2.228 -4.504 37.880 1.00 91.75 197 ARG A C 1
ATOM 1577 O O . ARG A 1 197 ? -2.683 -4.081 38.940 1.00 91.75 197 ARG A O 1
ATOM 1584 N N . ARG A 1 198 ? -2.612 -5.668 37.337 1.00 85.88 198 ARG A N 1
ATOM 1585 C CA . ARG A 1 198 ? -3.710 -6.526 37.821 1.00 85.88 198 ARG A CA 1
ATOM 1586 C C . ARG A 1 198 ? -5.044 -5.778 37.941 1.00 85.88 198 ARG A C 1
ATOM 1588 O O . ARG A 1 198 ? -5.842 -6.068 38.830 1.00 85.88 198 ARG A O 1
ATOM 1595 N N . GLN A 1 199 ? -5.274 -4.807 37.063 1.00 88.31 199 GLN A N 1
ATOM 1596 C CA . GLN A 1 199 ? -6.535 -4.079 36.981 1.00 88.31 199 GLN A CA 1
ATOM 1597 C C . GLN A 1 199 ? -7.487 -4.795 36.013 1.00 88.31 199 GLN A C 1
ATOM 1599 O O . GLN A 1 199 ? -7.033 -5.382 35.027 1.00 88.31 199 GLN A O 1
ATOM 1604 N N . PRO A 1 200 ? -8.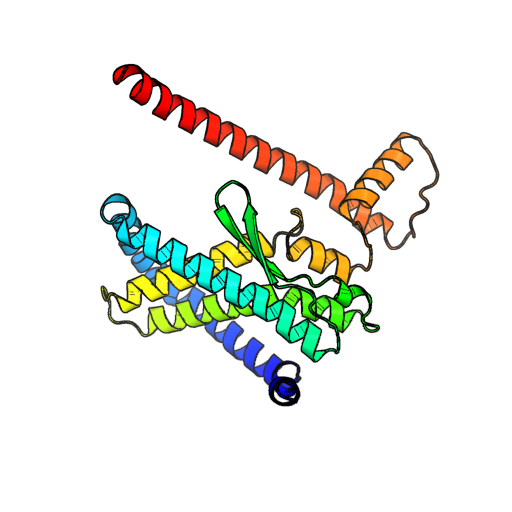804 -4.795 36.284 1.00 81.38 200 PRO A N 1
ATOM 1605 C CA . PRO A 1 200 ? -9.770 -5.355 35.352 1.00 81.38 200 PRO A CA 1
ATOM 1606 C C . PRO A 1 200 ? -9.744 -4.541 34.058 1.00 81.38 200 PRO A C 1
ATOM 1608 O O . PRO A 1 200 ? -9.860 -3.317 34.088 1.00 81.38 200 PRO A O 1
ATOM 1611 N N . SER A 1 201 ? -9.599 -5.225 32.923 1.00 80.94 201 SER A N 1
ATOM 1612 C CA . SER A 1 201 ? -9.594 -4.541 31.636 1.00 80.94 201 SER A CA 1
ATOM 1613 C C . SER A 1 201 ? -10.979 -3.941 31.355 1.00 80.94 201 SER A C 1
ATOM 1615 O O . SER A 1 201 ? -11.974 -4.669 31.429 1.00 80.94 201 SER A O 1
ATOM 1617 N N . PRO A 1 202 ? -11.071 -2.650 30.986 1.00 84.50 202 PRO A N 1
ATOM 1618 C CA . PRO A 1 202 ? -12.331 -2.029 30.571 1.00 84.50 202 PRO A CA 1
ATOM 1619 C C . PRO A 1 202 ? -12.790 -2.507 29.180 1.00 84.50 202 PRO A C 1
ATOM 1621 O O . PRO A 1 202 ? -13.860 -2.124 28.705 1.00 84.50 202 PRO A O 1
ATOM 1624 N N . GLU A 1 203 ? -11.973 -3.321 28.508 1.00 87.25 203 GLU A N 1
ATOM 1625 C CA . GLU A 1 203 ? -12.171 -3.750 27.133 1.00 87.25 203 GLU A CA 1
ATOM 1626 C C . GLU A 1 203 ? -13.173 -4.896 27.005 1.00 87.25 203 GLU A C 1
ATOM 1628 O O . GLU A 1 203 ? -13.194 -5.839 27.801 1.00 87.25 203 GLU A O 1
ATOM 1633 N N . LYS A 1 204 ? -13.977 -4.853 25.938 1.00 87.44 204 LYS A N 1
ATOM 1634 C CA . LYS A 1 204 ? -14.923 -5.927 25.612 1.00 87.44 204 LYS A CA 1
ATOM 1635 C C . LYS A 1 204 ? -14.175 -7.234 25.382 1.00 87.44 204 LYS A C 1
ATOM 1637 O O . LYS A 1 204 ? -13.173 -7.259 24.674 1.00 87.44 204 LYS A O 1
ATOM 1642 N N . THR A 1 205 ? -14.719 -8.342 25.875 1.00 84.19 205 THR A N 1
ATOM 1643 C CA . THR A 1 205 ? -14.121 -9.681 25.727 1.00 84.19 205 THR A CA 1
ATOM 1644 C C . THR A 1 205 ? -13.873 -10.081 24.269 1.00 84.19 205 THR A C 1
ATOM 1646 O O . THR A 1 205 ? -12.873 -10.731 23.980 1.00 84.19 205 THR A O 1
ATOM 1649 N N . SER A 1 206 ? -14.725 -9.640 23.336 1.00 85.81 206 SER A N 1
ATOM 1650 C CA . SER A 1 206 ? -14.541 -9.844 21.890 1.00 85.81 206 SER A CA 1
ATOM 1651 C C . SER A 1 206 ? -13.289 -9.169 21.327 1.00 85.81 206 SER A C 1
ATOM 1653 O O . SER A 1 206 ? -12.710 -9.652 20.357 1.00 85.81 206 SER A O 1
ATOM 1655 N N . ASP A 1 207 ? -12.884 -8.052 21.927 1.00 89.44 207 ASP A N 1
ATOM 1656 C CA . ASP A 1 207 ? -11.826 -7.180 21.423 1.00 89.44 207 ASP A CA 1
ATOM 1657 C C . ASP A 1 207 ? -10.478 -7.547 22.063 1.00 89.44 207 ASP A C 1
ATOM 1659 O O . ASP A 1 207 ? -9.428 -7.376 21.444 1.00 89.44 207 ASP A O 1
ATOM 1663 N N . GLN A 1 208 ? -10.502 -8.135 23.265 1.00 88.44 208 GLN A N 1
ATOM 1664 C CA . GLN A 1 208 ? -9.313 -8.532 24.027 1.00 88.44 208 GLN A CA 1
ATOM 1665 C C . GLN A 1 208 ? -8.379 -9.460 23.244 1.00 88.44 208 GLN A C 1
ATOM 1667 O O . GLN A 1 208 ? -7.170 -9.252 23.270 1.00 88.44 208 GLN A O 1
ATOM 1672 N N . ALA A 1 209 ? -8.905 -10.442 22.503 1.00 89.75 209 ALA A N 1
ATOM 1673 C CA . ALA A 1 209 ? -8.069 -11.345 21.704 1.00 89.75 209 ALA A CA 1
ATOM 1674 C C . ALA A 1 209 ? -7.295 -10.594 20.606 1.00 89.75 209 ALA A C 1
ATOM 1676 O O . ALA A 1 209 ? -6.110 -10.843 20.386 1.00 89.75 209 ALA A O 1
ATOM 1677 N N . ILE A 1 210 ? -7.951 -9.635 19.947 1.00 91.38 210 ILE A N 1
ATOM 1678 C CA . ILE A 1 210 ? -7.339 -8.811 18.899 1.00 91.38 210 ILE A CA 1
ATOM 1679 C C . ILE A 1 210 ? -6.259 -7.915 19.514 1.00 91.38 210 ILE A C 1
ATOM 1681 O O . ILE A 1 210 ? -5.152 -7.836 18.985 1.00 91.38 210 ILE A O 1
ATOM 1685 N N . LEU A 1 211 ? -6.560 -7.276 20.648 1.00 90.75 211 LEU A N 1
ATOM 1686 C CA . LEU A 1 211 ? -5.623 -6.417 21.375 1.00 90.75 211 LEU A CA 1
ATOM 1687 C C . LEU A 1 211 ? -4.393 -7.197 21.863 1.00 90.75 211 LEU A C 1
ATOM 1689 O O . LEU A 1 211 ? -3.265 -6.741 21.673 1.00 90.75 211 LEU A O 1
ATOM 1693 N N . ALA A 1 212 ? -4.610 -8.389 22.424 1.00 89.69 212 ALA A N 1
ATOM 1694 C CA . ALA A 1 212 ? -3.560 -9.267 22.926 1.00 89.69 212 ALA A CA 1
ATOM 1695 C C . ALA A 1 212 ? -2.611 -9.740 21.817 1.00 89.69 212 ALA A C 1
ATOM 1697 O O . ALA A 1 212 ? -1.409 -9.827 22.034 1.00 89.69 212 ALA A O 1
ATOM 1698 N N . ILE A 1 213 ? -3.122 -10.016 20.614 1.00 91.62 213 ILE A N 1
ATOM 1699 C CA . ILE A 1 213 ? -2.289 -10.434 19.476 1.00 91.62 213 ILE A CA 1
ATOM 1700 C C . ILE A 1 213 ? -1.572 -9.232 18.843 1.00 91.62 213 ILE A C 1
ATOM 1702 O O . ILE A 1 213 ? -0.402 -9.329 18.470 1.00 91.62 213 ILE A O 1
ATOM 1706 N N . TYR A 1 214 ? -2.251 -8.090 18.721 1.00 92.56 214 TYR A N 1
ATOM 1707 C CA . TYR A 1 214 ? -1.727 -6.935 17.994 1.00 92.56 214 TYR A CA 1
ATOM 1708 C C . TYR A 1 214 ? -0.506 -6.295 18.675 1.00 92.56 214 TYR A C 1
ATOM 1710 O O . TYR A 1 214 ? 0.488 -6.015 18.002 1.00 92.56 214 TYR A O 1
ATOM 1718 N N . ALA A 1 215 ? -0.550 -6.070 19.994 1.00 89.44 215 ALA A N 1
ATOM 1719 C CA . ALA A 1 215 ? 0.538 -5.404 20.720 1.00 89.44 215 ALA A CA 1
ATOM 1720 C C . ALA A 1 215 ? 1.914 -6.086 20.561 1.00 89.44 215 ALA A C 1
ATOM 1722 O O . ALA A 1 215 ? 2.848 -5.398 20.139 1.00 89.44 215 ALA A O 1
ATOM 1723 N N . PRO A 1 216 ? 2.090 -7.396 20.841 1.00 90.88 216 PRO A N 1
ATOM 1724 C CA . PRO A 1 216 ? 3.393 -8.043 20.713 1.00 90.88 216 PRO A CA 1
ATOM 1725 C C . PRO A 1 216 ? 3.896 -8.031 19.268 1.00 90.88 216 PRO A C 1
ATOM 1727 O O . PRO A 1 216 ? 5.067 -7.737 19.042 1.00 90.88 216 PRO A O 1
ATOM 1730 N N . LEU A 1 217 ? 3.019 -8.261 18.284 1.00 91.81 217 LEU A N 1
ATOM 1731 C CA . LEU A 1 217 ? 3.389 -8.188 16.868 1.00 91.81 217 LEU A CA 1
ATOM 1732 C C . LEU A 1 217 ? 3.875 -6.786 16.484 1.00 91.81 217 LEU A C 1
ATOM 1734 O O . LEU A 1 217 ? 4.922 -6.649 15.855 1.00 91.81 217 LEU A O 1
ATOM 1738 N N . SER A 1 218 ? 3.152 -5.740 16.898 1.00 89.56 218 SER A N 1
ATOM 1739 C CA . SER A 1 218 ? 3.519 -4.349 16.614 1.00 89.56 218 SER A CA 1
ATOM 1740 C C . SER A 1 218 ? 4.834 -3.955 17.292 1.00 89.56 218 SER A C 1
ATOM 1742 O O . SER A 1 218 ? 5.657 -3.285 16.667 1.00 89.56 218 SER A O 1
ATOM 1744 N N . ILE A 1 219 ? 5.079 -4.403 18.530 1.00 89.00 219 ILE A N 1
ATOM 1745 C CA . ILE A 1 219 ? 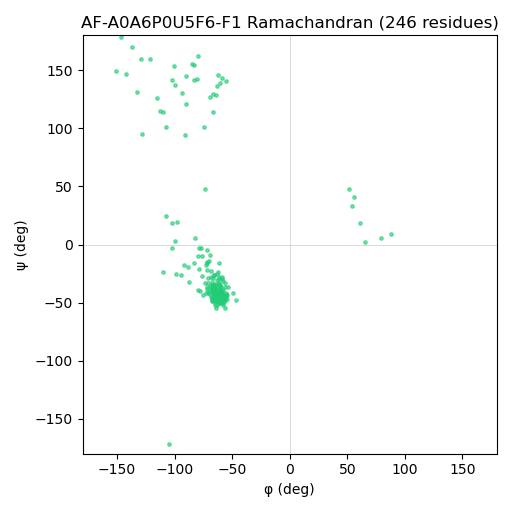6.342 -4.161 19.244 1.00 89.00 219 ILE A CA 1
ATOM 1746 C C . ILE A 1 219 ? 7.504 -4.866 18.543 1.00 89.00 219 ILE A C 1
ATOM 1748 O O . ILE A 1 219 ? 8.489 -4.205 18.224 1.00 89.00 219 ILE A O 1
ATOM 1752 N N . ILE A 1 220 ? 7.386 -6.171 18.267 1.00 91.94 220 ILE A N 1
ATOM 1753 C CA . ILE A 1 220 ? 8.434 -6.952 17.592 1.00 91.94 220 ILE A CA 1
ATOM 1754 C C . ILE A 1 220 ? 8.777 -6.305 16.254 1.00 91.94 220 ILE A C 1
ATOM 1756 O O . ILE A 1 220 ? 9.942 -6.034 15.978 1.00 91.94 220 ILE A O 1
ATOM 1760 N N . TYR A 1 221 ? 7.763 -5.985 15.452 1.00 89.88 221 TYR A N 1
ATOM 1761 C CA . TYR A 1 221 ? 7.960 -5.326 14.170 1.00 89.88 221 TYR A CA 1
ATOM 1762 C C . TYR A 1 221 ? 8.645 -3.961 14.314 1.00 89.88 221 TYR A C 1
ATOM 1764 O O . TYR A 1 221 ? 9.610 -3.686 13.606 1.00 89.88 221 TYR A O 1
ATOM 1772 N N . THR A 1 222 ? 8.201 -3.127 15.261 1.00 87.19 222 THR A N 1
ATOM 1773 C CA . THR A 1 222 ? 8.806 -1.807 15.505 1.00 87.19 222 THR A CA 1
ATOM 1774 C C . THR A 1 222 ? 10.280 -1.939 15.893 1.00 87.19 222 THR A C 1
ATOM 1776 O O . THR A 1 222 ? 11.116 -1.216 15.358 1.00 87.19 222 THR A O 1
ATOM 1779 N N . VAL A 1 223 ? 10.615 -2.876 16.786 1.00 89.94 223 VAL A N 1
ATOM 1780 C CA . VAL A 1 223 ? 11.997 -3.131 17.220 1.00 89.94 223 VAL A CA 1
ATOM 1781 C C . VAL A 1 223 ? 12.854 -3.629 16.060 1.00 89.94 223 VAL A C 1
ATOM 1783 O O . VAL A 1 223 ? 13.965 -3.140 15.882 1.00 89.94 223 VAL A O 1
ATOM 1786 N N . LEU A 1 224 ? 12.342 -4.554 15.243 1.00 91.06 224 LEU A N 1
ATOM 1787 C CA . LEU A 1 224 ? 13.063 -5.074 14.081 1.00 91.06 224 LEU A CA 1
ATOM 1788 C C . LEU A 1 224 ? 13.328 -3.984 13.039 1.00 91.06 224 LEU A C 1
ATOM 1790 O O . LEU A 1 224 ? 14.454 -3.863 12.564 1.00 91.06 224 LEU A O 1
ATOM 1794 N N . VAL A 1 225 ? 12.323 -3.170 12.706 1.00 88.06 225 VAL A N 1
ATOM 1795 C CA . VAL A 1 225 ? 12.474 -2.095 11.715 1.00 88.06 225 VAL A CA 1
ATOM 1796 C C . VAL A 1 225 ? 13.407 -1.006 12.216 1.00 88.06 225 VAL A C 1
ATOM 1798 O O . VAL A 1 225 ? 14.315 -0.619 11.487 1.00 88.06 225 VAL A O 1
ATOM 1801 N N . LEU A 1 226 ? 13.231 -0.529 13.451 1.00 88.19 226 LEU A N 1
ATOM 1802 C CA . LEU A 1 226 ? 14.126 0.478 14.022 1.00 88.19 226 LEU A CA 1
ATOM 1803 C C . LEU A 1 226 ? 15.551 -0.061 14.160 1.00 88.19 226 LEU A C 1
ATOM 1805 O O . LEU A 1 226 ? 16.498 0.643 13.825 1.00 88.19 226 LEU A O 1
ATOM 1809 N N . GLY A 1 227 ? 15.710 -1.313 14.595 1.00 90.19 227 GLY A N 1
ATOM 1810 C CA . GLY A 1 227 ? 17.009 -1.977 14.677 1.00 90.19 227 GLY A CA 1
ATOM 1811 C C . GLY A 1 227 ? 17.692 -2.074 13.314 1.00 90.19 227 GLY A C 1
ATOM 1812 O O . GLY A 1 227 ? 18.860 -1.713 13.190 1.00 90.19 227 GLY A O 1
ATOM 1813 N N . TYR A 1 228 ? 16.953 -2.477 12.278 1.00 89.62 228 TYR A N 1
ATOM 1814 C CA . TYR A 1 228 ? 17.456 -2.518 10.906 1.00 89.62 228 TYR A CA 1
ATOM 1815 C C . TYR A 1 228 ? 17.821 -1.125 10.380 1.00 89.62 228 TYR A C 1
ATOM 1817 O O . TYR A 1 228 ? 18.894 -0.958 9.809 1.00 89.62 228 TYR A O 1
ATOM 1825 N N . MET A 1 229 ? 16.975 -0.114 10.606 1.00 86.62 229 MET A N 1
ATOM 1826 C CA . MET A 1 229 ? 17.248 1.268 10.197 1.00 86.62 229 MET A CA 1
ATOM 1827 C C . MET A 1 229 ? 18.501 1.830 10.875 1.00 86.62 229 MET A C 1
ATOM 1829 O O . MET A 1 229 ? 19.326 2.445 10.205 1.00 86.62 229 MET A O 1
ATOM 1833 N N . LEU A 1 230 ? 18.676 1.601 12.180 1.00 89.81 230 LEU A N 1
ATOM 1834 C CA . LEU A 1 230 ? 19.863 2.037 12.921 1.00 89.81 230 LEU A CA 1
ATOM 1835 C C . LEU A 1 230 ? 21.126 1.314 12.449 1.00 89.81 230 LEU A C 1
ATOM 1837 O O . LEU A 1 230 ? 22.157 1.955 12.268 1.00 89.81 230 LEU A O 1
ATOM 1841 N N . TRP A 1 231 ? 21.042 0.002 12.217 1.00 91.19 231 TRP A N 1
ATOM 1842 C CA . TRP A 1 231 ? 22.144 -0.783 11.660 1.00 91.19 231 TRP A CA 1
ATOM 1843 C C . TRP A 1 231 ? 22.538 -0.286 10.263 1.00 91.19 231 TRP A C 1
ATOM 1845 O O . TRP A 1 231 ? 23.712 -0.030 10.007 1.00 91.19 231 TRP A O 1
ATOM 1855 N N . PHE A 1 232 ? 21.554 -0.071 9.387 1.00 86.19 232 PHE A N 1
ATOM 1856 C CA . PHE A 1 232 ? 21.763 0.462 8.043 1.00 86.19 232 PHE A CA 1
ATOM 1857 C C . PHE A 1 232 ? 22.407 1.852 8.079 1.00 86.19 232 PHE A C 1
ATOM 1859 O O . PHE A 1 232 ? 23.396 2.090 7.392 1.00 86.19 232 PHE A O 1
ATOM 1866 N N . MET A 1 233 ? 21.892 2.755 8.917 1.00 83.94 233 MET A N 1
ATOM 1867 C CA . MET A 1 233 ? 22.436 4.104 9.065 1.00 83.94 233 MET A CA 1
ATOM 1868 C C . MET A 1 233 ? 23.850 4.087 9.658 1.00 83.94 233 MET A C 1
ATOM 1870 O O . MET A 1 233 ? 24.697 4.859 9.223 1.00 83.94 233 MET A O 1
ATOM 1874 N N . GLY A 1 234 ? 24.129 3.186 10.604 1.00 88.06 234 GLY A N 1
ATOM 1875 C CA . GLY A 1 234 ? 25.466 2.982 11.161 1.00 88.06 234 GLY A CA 1
ATOM 1876 C C . GLY A 1 234 ? 26.476 2.526 10.108 1.00 88.06 234 GLY A C 1
ATOM 1877 O O . GLY A 1 234 ? 27.562 3.095 10.027 1.00 88.06 234 GLY A O 1
ATOM 1878 N N . ASN A 1 235 ? 26.098 1.567 9.259 1.00 87.12 235 ASN A N 1
ATOM 1879 C CA . ASN A 1 235 ? 26.936 1.133 8.139 1.00 87.12 235 ASN A CA 1
ATOM 1880 C C . ASN A 1 235 ? 27.147 2.259 7.126 1.00 87.12 235 ASN A C 1
ATOM 1882 O O . ASN A 1 235 ? 28.277 2.523 6.732 1.00 87.12 235 ASN A O 1
ATOM 1886 N N . TRP A 1 236 ? 26.077 2.967 6.758 1.00 82.88 236 TRP A N 1
ATOM 1887 C CA . TRP A 1 236 ? 26.150 4.066 5.800 1.00 82.88 236 TRP A CA 1
ATOM 1888 C C . TRP A 1 236 ? 27.070 5.189 6.292 1.00 82.88 236 TRP A C 1
ATOM 1890 O O . TRP A 1 236 ? 27.942 5.638 5.557 1.00 82.88 236 TRP A O 1
ATOM 1900 N N . ILE A 1 237 ? 26.948 5.596 7.561 1.00 84.38 237 ILE A N 1
ATOM 1901 C CA . ILE A 1 237 ? 27.862 6.567 8.180 1.00 84.38 237 ILE A CA 1
ATOM 1902 C C . ILE A 1 237 ? 29.292 6.013 8.215 1.00 84.38 237 ILE A C 1
ATOM 1904 O O . ILE A 1 237 ? 30.223 6.746 7.898 1.00 84.38 237 ILE A O 1
ATOM 1908 N N . GLY A 1 238 ? 29.483 4.739 8.569 1.00 81.12 238 GLY A N 1
ATOM 1909 C CA . GLY A 1 238 ? 30.800 4.099 8.604 1.00 81.12 238 GLY A CA 1
ATOM 1910 C C . GLY A 1 238 ? 31.509 4.069 7.246 1.00 81.12 238 GLY A C 1
ATOM 1911 O O . GLY A 1 238 ? 32.725 4.231 7.194 1.00 81.12 238 GLY A O 1
ATOM 1912 N N . GLU A 1 239 ? 30.762 3.921 6.153 1.00 82.75 239 GLU A N 1
ATOM 1913 C CA . GLU A 1 239 ? 31.289 3.962 4.785 1.00 82.75 239 GLU A CA 1
ATOM 1914 C C . GLU A 1 239 ? 31.528 5.397 4.287 1.00 82.75 239 GLU A C 1
ATOM 1916 O O . GLU A 1 239 ? 32.525 5.663 3.617 1.00 82.75 239 GLU A O 1
ATOM 1921 N N . PHE A 1 240 ? 30.641 6.340 4.620 1.00 77.25 240 PHE A N 1
ATOM 1922 C CA . PHE A 1 240 ? 30.670 7.700 4.070 1.00 77.25 240 PHE A CA 1
ATOM 1923 C C . PHE A 1 240 ? 31.556 8.670 4.868 1.00 77.25 240 PHE A C 1
ATOM 1925 O O . PHE A 1 240 ? 32.164 9.572 4.291 1.00 77.25 240 PHE A O 1
ATOM 1932 N N . LEU A 1 241 ? 31.665 8.500 6.190 1.00 78.12 241 LEU A N 1
ATOM 1933 C CA . LEU A 1 241 ? 32.444 9.379 7.069 1.00 78.12 241 LEU A CA 1
ATOM 1934 C C . LEU A 1 241 ? 33.949 9.395 6.727 1.00 78.12 241 LEU A C 1
ATOM 1936 O O . LEU A 1 241 ? 34.502 10.491 6.645 1.00 78.12 241 LEU A O 1
ATOM 1940 N N . PRO A 1 242 ? 34.624 8.256 6.457 1.00 79.19 242 PRO A N 1
ATOM 1941 C CA . PRO A 1 242 ? 36.022 8.255 6.022 1.00 79.19 242 PRO A CA 1
ATOM 1942 C C . PRO A 1 242 ? 36.210 8.924 4.661 1.00 79.19 242 PRO A C 1
ATOM 1944 O O . PRO A 1 242 ? 37.233 9.559 4.424 1.00 79.19 242 PRO A O 1
ATOM 1947 N N . VAL A 1 243 ? 35.225 8.799 3.764 1.00 76.88 243 VAL A N 1
ATOM 1948 C CA . VAL A 1 243 ? 35.247 9.497 2.477 1.00 76.88 243 VAL A CA 1
ATOM 1949 C C . VAL A 1 243 ? 35.186 10.993 2.731 1.00 76.88 243 VAL A C 1
ATOM 1951 O O . VAL A 1 243 ? 36.102 11.677 2.327 1.00 76.88 243 VAL A O 1
ATOM 1954 N N . VAL A 1 244 ? 34.205 11.511 3.468 1.00 71.56 244 VAL A N 1
ATOM 1955 C CA . VAL A 1 244 ? 34.083 12.960 3.719 1.00 71.56 244 VAL A CA 1
ATOM 1956 C C . VAL A 1 244 ? 35.293 13.533 4.466 1.00 71.56 244 VAL A C 1
ATOM 1958 O O . VAL A 1 244 ? 35.773 14.604 4.105 1.00 71.56 244 VAL A O 1
ATOM 1961 N N . LEU A 1 245 ? 35.821 12.820 5.465 1.00 74.69 245 LEU A N 1
ATOM 1962 C CA . LEU A 1 245 ? 36.998 13.257 6.226 1.00 74.69 245 LEU A CA 1
ATOM 1963 C C . LEU A 1 245 ? 38.281 13.306 5.386 1.00 74.69 245 LEU A C 1
ATOM 1965 O O . LEU A 1 245 ? 39.157 14.093 5.705 1.00 74.69 245 LEU A O 1
ATOM 1969 N N . ASN A 1 246 ? 38.394 12.515 4.315 1.00 74.06 246 ASN A N 1
ATOM 1970 C CA . ASN A 1 246 ? 39.529 12.593 3.385 1.00 74.06 246 ASN A CA 1
ATOM 1971 C C . ASN A 1 246 ? 39.457 13.801 2.428 1.00 74.06 246 ASN A C 1
ATOM 1973 O O . ASN A 1 246 ? 40.413 14.045 1.695 1.00 74.06 246 ASN A O 1
ATOM 1977 N N . TRP A 1 247 ? 38.332 14.524 2.382 1.00 64.62 247 TRP A N 1
ATOM 1978 C CA . TRP A 1 247 ? 38.141 15.716 1.540 1.00 64.62 247 TRP A CA 1
ATOM 1979 C C . TRP A 1 247 ? 38.263 17.034 2.321 1.00 64.62 247 TRP A C 1
ATOM 1981 O O . TRP A 1 247 ? 38.150 18.102 1.715 1.00 64.62 247 TRP A O 1
ATOM 1991 N N . ILE A 1 248 ? 38.467 16.962 3.642 1.00 63.69 248 ILE A N 1
ATOM 1992 C CA . ILE A 1 248 ? 38.723 18.094 4.548 1.00 63.69 248 ILE A CA 1
ATOM 1993 C C . ILE A 1 248 ? 40.208 18.092 4.905 1.00 63.69 248 ILE A C 1
ATOM 1995 O O . ILE A 1 248 ? 40.812 19.185 4.861 1.00 63.69 248 ILE A O 1
#

Sequence (248 aa):
ESIDKLRWIWTRGFGFLLCFFLGQTVFLWLAYATDIVSAHQQVWGDFTTAPTNLLKLGFATMLTIFLHELGHAFTLKHFGGVVPEIGLLFMCFMPGMYTNTSDQYSLVKRKQRVLVVAAGVIVQIVIWALGLWLLLASPPQSLMQQNSYLLMSAALVTVVLNLNPLNAFDGYYLLVAMTGINNLRRRSLEFYFDLFRRQPSPEKTSDQAILAIYAPLSIIYTVLVLGYMLWFMGNWIGEFLPVVLNWI

pLDDT: mean 88.25, std 8.12, range [48.75, 97.69]